Protein AF-A0A3M1V8V6-F1 (afdb_monomer_lite)

Sequence (295 aa):
MSNAFRRSIGPTRRVGPTLFRGRWVGSAVFALLSVLATAESGVGQVLIQRGGALQVMVPGGNMAQFAAPARFPVDRRMVRQFREAEKALKEASEIVRRGERFDRKEVARSLRLIRQLLERGEDSLFDPAADLPEGRPAAERPPIPGLAPAPAAPAEPLQDPAKLKSLRELAESLLLELPLELRNVYEEEFGPQAMRLLEEASARVRLDRLLAVARSYPGTTAGRRALFRAAVVAWDSGAFGTAARLLERLRRDPLASTEYRSLAEVWEVACLLASGDAAAAERVWGDAAIPPAKR

Secondary structure (DSSP, 8-state):
-----PPP-PPPPPPPPP-----------------SS-SSSS----EEEETTEEEEE-TTS-EEEESS-------HHHHHHHHHHHHHHHHHHHHHHTTPPP-HHHHHHHHHHHHHHHHH----B--TTTTS-----GGGSPP-TT-PPPP----PPPP-GGG--BHHHHHHHHHHHS-HHHHHHHHHHHHHHHHHHHHHHHTTT-HHHHHHHHHHSTTSHHHHHHHHHHHHHHHHTT-HHHHHHHHHHHHT-GGGGTTTHHHHHHHHHHHHHHHT-HHHHHHHHHHS--PPP--

Foldseek 3Di:
DDDDDDDDDDDDDDDDDDDDDDDDDDDDDPDDDPPPDDPPPPDDWDWDDDPQWTWTQDPPRDTDTDNHPPQDPDPVVLVVLLVVLLVQQVVVQVCVVVVHDDDLVSLLVSLVSLLVCLVVFDQNFDDPPVPPPPPPPPVPDDPPPPDDPDDPDPPDPDPDSVPGDGSLRVSLVSLLVGDPVSVVSLQVNCVVVLQVQLVVCVVVLDLVSLCSSLSSRPSHPSNLVSLQSSLVSCVVVLVLVSSLVSLVSSCSRPVSCPPCNVVSLVSNLVSCVSVVNNVVSVVSVVPPPDPPDDD

Structure (mmCIF, N/CA/C/O backbone):
data_AF-A0A3M1V8V6-F1
#
_entry.id   AF-A0A3M1V8V6-F1
#
loop_
_atom_site.group_PDB
_atom_site.id
_atom_site.type_symbol
_atom_site.label_atom_id
_atom_site.label_alt_id
_atom_site.label_comp_id
_atom_site.label_asym_id
_atom_site.label_entity_id
_atom_site.label_seq_id
_atom_site.pdbx_PDB_ins_code
_atom_site.Cartn_x
_atom_site.Cartn_y
_atom_site.Cartn_z
_atom_site.occupancy
_atom_site.B_iso_or_equiv
_atom_site.auth_seq_id
_atom_site.auth_comp_id
_atom_site.auth_asym_id
_atom_site.auth_atom_id
_atom_site.pdbx_PDB_model_num
ATOM 1 N N . MET A 1 1 ? 60.091 22.331 15.459 1.00 45.75 1 MET A N 1
ATOM 2 C CA . MET A 1 1 ? 60.200 21.407 14.309 1.00 45.75 1 MET A CA 1
ATOM 3 C C . MET A 1 1 ? 58.993 21.649 13.412 1.00 45.75 1 MET A C 1
ATOM 5 O O . MET A 1 1 ? 57.900 21.218 13.747 1.00 45.75 1 MET A O 1
ATOM 9 N N . SER A 1 2 ? 59.176 22.450 12.358 1.00 40.22 2 SER A N 1
ATOM 10 C CA . SER A 1 2 ? 58.136 22.815 11.384 1.00 40.22 2 SER A CA 1
ATOM 11 C C . SER A 1 2 ? 58.051 21.759 10.291 1.00 40.22 2 SER A C 1
ATOM 13 O O . SER A 1 2 ? 59.067 21.471 9.667 1.00 40.22 2 SER A O 1
ATOM 15 N N . ASN A 1 3 ? 56.853 21.241 10.017 1.00 48.69 3 ASN A N 1
ATOM 16 C CA . ASN A 1 3 ? 56.593 20.428 8.832 1.00 48.69 3 ASN A CA 1
ATOM 17 C C . ASN A 1 3 ? 55.698 21.204 7.865 1.00 48.69 3 ASN A C 1
ATOM 19 O O . ASN A 1 3 ? 54.511 21.414 8.103 1.00 48.69 3 ASN A O 1
ATOM 23 N N . ALA A 1 4 ? 56.321 21.647 6.776 1.00 54.03 4 ALA A N 1
ATOM 24 C CA . ALA A 1 4 ? 55.681 22.237 5.617 1.00 54.03 4 ALA A CA 1
ATOM 25 C C . ALA A 1 4 ? 55.155 21.120 4.709 1.00 54.03 4 ALA A C 1
ATOM 27 O O . ALA A 1 4 ? 55.921 20.272 4.257 1.00 54.03 4 ALA A O 1
ATOM 28 N N . PHE A 1 5 ? 53.860 21.141 4.397 1.00 57.44 5 PHE A N 1
ATOM 29 C CA . PHE A 1 5 ? 53.268 20.250 3.402 1.00 57.44 5 PHE A CA 1
ATOM 30 C C . PHE A 1 5 ? 52.514 21.086 2.362 1.00 57.44 5 PHE A C 1
ATOM 32 O O . PHE A 1 5 ? 51.322 21.354 2.480 1.00 57.44 5 PHE A O 1
ATOM 39 N N . ARG A 1 6 ? 53.247 21.550 1.341 1.00 51.28 6 ARG A N 1
ATOM 40 C CA . ARG A 1 6 ? 52.676 22.100 0.103 1.00 51.28 6 ARG A CA 1
ATOM 41 C C . ARG A 1 6 ? 52.321 20.931 -0.813 1.00 51.28 6 ARG A C 1
ATOM 43 O O . ARG A 1 6 ? 53.218 20.239 -1.284 1.00 51.28 6 ARG A O 1
ATOM 50 N N . ARG A 1 7 ? 51.035 20.743 -1.119 1.00 55.47 7 ARG A N 1
ATOM 51 C CA . ARG A 1 7 ? 50.604 19.954 -2.281 1.00 55.47 7 ARG A CA 1
ATOM 52 C C . ARG A 1 7 ? 50.195 20.890 -3.415 1.00 55.47 7 ARG A C 1
ATOM 54 O O . ARG A 1 7 ? 49.386 21.793 -3.239 1.00 55.47 7 ARG A O 1
ATOM 61 N N . SER A 1 8 ? 50.836 20.650 -4.552 1.00 49.38 8 SER A N 1
ATOM 62 C CA . SER A 1 8 ? 50.630 21.253 -5.866 1.00 49.38 8 SER A CA 1
ATOM 63 C C . SER A 1 8 ? 49.257 20.869 -6.434 1.00 49.38 8 SER A C 1
ATOM 65 O O . SER A 1 8 ? 48.886 19.696 -6.407 1.00 49.38 8 SER A O 1
ATOM 67 N N . ILE A 1 9 ? 48.516 21.856 -6.943 1.00 50.31 9 ILE A N 1
ATOM 68 C CA . ILE A 1 9 ? 47.288 21.671 -7.725 1.00 50.31 9 ILE A CA 1
ATOM 69 C C . ILE A 1 9 ? 47.681 21.817 -9.200 1.00 50.31 9 ILE A C 1
ATOM 71 O O . ILE A 1 9 ? 48.123 22.885 -9.622 1.00 50.31 9 ILE A O 1
ATOM 75 N N . GLY A 1 10 ? 47.555 20.733 -9.968 1.00 55.38 10 GLY A N 1
ATOM 76 C CA . GLY A 1 10 ? 47.742 20.727 -11.422 1.00 55.38 10 GLY A CA 1
ATOM 77 C C . GLY A 1 10 ? 46.493 21.209 -12.181 1.00 55.38 10 GLY A C 1
ATOM 78 O O . GLY A 1 10 ? 45.394 21.198 -11.623 1.00 55.38 10 GLY A O 1
ATOM 79 N N . PRO A 1 11 ? 46.637 21.635 -13.451 1.00 53.06 11 PRO A N 1
ATOM 80 C CA . PRO A 1 11 ? 45.579 22.314 -14.192 1.00 53.06 11 PRO A CA 1
ATOM 81 C C . PRO A 1 11 ? 44.515 21.348 -14.736 1.00 53.06 11 PRO A C 1
ATOM 83 O O . PRO A 1 11 ? 44.816 20.293 -15.296 1.00 53.06 11 PRO A O 1
ATOM 86 N N . THR A 1 12 ? 43.251 21.752 -14.620 1.00 48.31 12 THR A N 1
ATOM 87 C CA . THR A 1 12 ? 42.080 21.072 -15.178 1.00 48.31 12 THR A CA 1
ATOM 88 C C . THR A 1 12 ? 41.976 21.302 -16.691 1.00 48.31 12 THR A C 1
ATOM 90 O O . THR A 1 12 ? 41.890 22.433 -17.171 1.00 48.31 12 THR A O 1
ATOM 93 N N . ARG A 1 13 ? 41.965 20.212 -17.474 1.00 43.66 13 ARG A N 1
ATOM 94 C CA . ARG A 1 13 ? 41.639 20.235 -18.910 1.00 43.66 13 ARG A CA 1
ATOM 95 C C . ARG A 1 13 ? 40.142 20.510 -19.096 1.00 43.66 13 ARG A C 1
ATOM 97 O O . ARG A 1 13 ? 39.313 19.726 -18.646 1.00 43.66 13 ARG A O 1
ATOM 104 N N . ARG A 1 14 ? 39.806 21.596 -19.802 1.00 41.44 14 ARG A N 1
ATOM 105 C CA . ARG A 1 14 ? 38.460 21.851 -20.345 1.00 41.44 14 ARG A CA 1
ATOM 106 C C . ARG A 1 14 ? 38.180 20.883 -21.495 1.00 41.44 14 ARG A C 1
ATOM 108 O O . ARG A 1 14 ? 38.892 20.907 -22.495 1.00 41.44 14 ARG A O 1
ATOM 115 N N . VAL A 1 15 ? 37.123 20.089 -21.369 1.00 46.38 15 VAL A N 1
ATOM 116 C CA . VAL A 1 15 ? 36.504 19.354 -22.480 1.00 46.38 15 VAL A CA 1
ATOM 117 C C . VAL A 1 15 ? 35.285 20.166 -22.919 1.00 46.38 15 VAL A C 1
ATOM 119 O O . VAL A 1 15 ? 34.416 20.464 -22.103 1.00 46.38 15 VAL A O 1
ATOM 122 N N . GLY A 1 16 ? 35.279 20.612 -24.175 1.00 45.19 16 GLY A N 1
ATOM 123 C CA . GLY A 1 16 ? 34.176 21.374 -24.765 1.00 45.19 16 GLY A CA 1
ATOM 124 C C . GLY A 1 16 ? 32.982 20.481 -25.138 1.00 45.19 16 GLY A C 1
ATOM 125 O O . GLY A 1 16 ? 33.161 19.277 -25.323 1.00 45.19 16 GLY A O 1
ATOM 126 N N . PRO A 1 17 ? 31.769 21.048 -25.264 1.00 41.53 17 PRO A N 1
ATOM 127 C CA . PRO A 1 17 ? 30.569 20.286 -25.585 1.00 41.53 17 PRO A CA 1
ATOM 128 C C . PRO A 1 17 ? 30.502 19.953 -27.081 1.00 41.53 17 PRO A C 1
ATOM 130 O O . PRO A 1 17 ? 30.474 20.837 -27.939 1.00 41.53 17 PRO A O 1
ATOM 133 N N . THR A 1 18 ? 30.441 18.662 -27.399 1.00 41.94 18 THR A N 1
ATOM 134 C CA . THR A 1 18 ? 30.086 18.158 -28.727 1.00 41.94 18 THR A CA 1
ATOM 135 C C . THR A 1 18 ? 28.581 18.306 -28.955 1.00 41.94 18 THR A C 1
ATOM 137 O O . THR A 1 18 ? 27.752 17.724 -28.260 1.00 41.94 18 THR A O 1
ATOM 140 N N . LEU A 1 19 ? 28.238 19.113 -29.958 1.00 40.91 19 LEU A N 1
ATOM 141 C CA . LEU A 1 19 ? 26.892 19.331 -30.483 1.00 40.91 19 LEU A CA 1
ATOM 142 C C . LEU A 1 19 ? 26.326 18.037 -31.093 1.00 40.91 19 LEU A C 1
ATOM 144 O O . LEU A 1 19 ? 26.736 17.630 -32.179 1.00 40.91 19 LEU A O 1
ATOM 148 N N . PHE A 1 20 ? 25.338 17.425 -30.438 1.00 33.84 20 PHE A N 1
ATOM 149 C CA . PHE A 1 20 ? 24.499 16.383 -31.034 1.00 33.84 20 PHE A CA 1
ATOM 150 C C . PHE A 1 20 ? 23.329 17.050 -31.777 1.00 33.84 20 PHE A C 1
ATOM 152 O O . PHE A 1 20 ? 22.336 17.460 -31.180 1.00 33.84 20 PHE A O 1
ATOM 159 N N . ARG A 1 21 ? 23.455 17.203 -33.101 1.00 34.81 21 ARG A N 1
ATOM 160 C CA . ARG A 1 21 ? 22.343 17.590 -33.985 1.00 34.81 21 ARG A CA 1
ATOM 161 C C . ARG A 1 21 ? 21.537 16.340 -34.346 1.00 34.81 21 ARG A C 1
ATOM 163 O O . ARG A 1 21 ? 21.915 15.593 -35.242 1.00 34.81 21 ARG A O 1
ATOM 170 N N . GLY A 1 22 ? 20.424 16.132 -33.647 1.00 33.22 22 GLY A N 1
ATOM 171 C CA . GLY A 1 22 ? 19.395 15.162 -34.018 1.00 33.22 22 GLY A CA 1
ATOM 172 C C . GLY A 1 22 ? 18.555 15.676 -35.188 1.00 33.22 22 GLY A C 1
ATOM 173 O O . GLY A 1 22 ? 17.987 16.765 -35.130 1.00 33.22 22 GLY A O 1
ATOM 174 N N . ARG A 1 23 ? 18.489 14.883 -36.256 1.00 33.09 23 ARG A N 1
ATOM 175 C CA . ARG A 1 23 ? 17.636 15.100 -37.425 1.00 33.09 23 ARG A CA 1
ATOM 176 C C . ARG A 1 23 ? 16.309 14.383 -37.159 1.00 33.09 23 ARG A C 1
ATOM 178 O O . ARG A 1 23 ? 16.243 13.163 -37.248 1.00 33.09 23 ARG A O 1
ATOM 185 N N . TRP A 1 24 ? 15.281 15.139 -36.783 1.00 36.62 24 TRP A N 1
ATOM 186 C CA . TRP A 1 24 ? 13.902 14.657 -36.688 1.00 36.62 24 TRP A CA 1
ATOM 187 C C . TRP A 1 24 ? 13.333 14.505 -38.101 1.00 36.62 24 TRP A C 1
ATOM 189 O O . TRP A 1 24 ? 13.197 15.489 -38.825 1.00 36.62 24 TRP A O 1
ATOM 199 N N . VAL A 1 25 ? 13.012 13.275 -38.495 1.00 34.44 25 VAL A N 1
ATOM 200 C CA . VAL A 1 25 ? 12.127 12.993 -39.629 1.00 34.44 25 VAL A CA 1
ATOM 201 C C . VAL A 1 25 ? 10.914 12.292 -39.044 1.00 34.44 25 VAL A C 1
ATOM 203 O O . VAL A 1 25 ? 11.036 11.242 -38.420 1.00 34.44 25 VAL A O 1
ATOM 206 N N . GLY A 1 26 ? 9.766 12.947 -39.170 1.00 32.16 26 GLY A N 1
ATOM 207 C CA . GLY A 1 26 ? 8.496 12.449 -38.679 1.00 32.16 26 GLY A CA 1
ATOM 208 C C . GLY A 1 26 ? 7.826 11.447 -39.615 1.00 32.16 26 GLY A C 1
ATOM 209 O O . GLY A 1 26 ? 8.149 11.350 -40.799 1.00 32.16 26 GLY A O 1
ATOM 210 N N . SER A 1 27 ? 6.802 10.832 -39.023 1.00 31.45 27 SER A N 1
ATOM 211 C CA . SER A 1 27 ? 5.590 10.263 -39.620 1.00 31.45 27 SER A CA 1
ATOM 212 C C . SER A 1 27 ? 5.505 8.742 -39.784 1.00 31.45 27 SER A C 1
ATOM 214 O O . SER A 1 27 ? 6.142 8.133 -40.632 1.00 31.45 27 SER A O 1
ATOM 216 N N . ALA A 1 28 ? 4.532 8.222 -39.024 1.00 29.66 28 ALA A N 1
ATOM 217 C CA . ALA A 1 28 ? 3.498 7.278 -39.442 1.00 29.66 28 ALA A CA 1
ATOM 218 C C . ALA A 1 28 ? 3.873 5.798 -39.618 1.00 29.66 28 ALA A C 1
ATOM 220 O O . ALA A 1 28 ? 4.120 5.358 -40.731 1.00 29.66 28 ALA A O 1
ATOM 221 N N . VAL A 1 29 ? 3.695 5.015 -38.544 1.00 27.53 29 VAL A N 1
ATOM 222 C CA . VAL A 1 29 ? 2.912 3.762 -38.576 1.00 27.53 29 VAL A CA 1
ATOM 223 C C . VAL A 1 29 ? 2.182 3.626 -37.234 1.00 27.53 29 VAL A C 1
ATOM 225 O O . VAL A 1 29 ? 2.766 3.270 -36.215 1.00 27.53 29 VAL A O 1
ATOM 228 N N . PHE A 1 30 ? 0.894 3.969 -37.234 1.00 37.00 30 PHE A N 1
ATOM 229 C CA . PHE A 1 30 ? -0.058 3.594 -36.191 1.00 37.00 30 PHE A CA 1
ATOM 230 C C . PHE A 1 30 ? -0.527 2.156 -36.468 1.00 37.00 30 PHE A C 1
ATOM 232 O O . PHE A 1 30 ? -0.726 1.799 -37.627 1.00 37.00 30 PHE A O 1
ATOM 239 N N . ALA A 1 31 ? -0.768 1.399 -35.395 1.00 31.77 31 ALA A N 1
ATOM 240 C CA . ALA A 1 31 ? -1.344 0.049 -35.346 1.00 31.77 31 ALA A CA 1
ATOM 241 C C . ALA A 1 31 ? -0.414 -1.126 -35.709 1.00 31.77 31 ALA A C 1
ATOM 243 O O . ALA A 1 31 ? -0.406 -1.587 -36.842 1.00 31.77 31 ALA A O 1
ATOM 244 N N . LEU A 1 32 ? 0.273 -1.689 -34.705 1.00 25.89 32 LEU A N 1
ATOM 245 C CA . LEU A 1 32 ? 0.228 -3.126 -34.375 1.00 25.89 32 LEU A CA 1
ATOM 246 C C . LEU A 1 32 ? 1.096 -3.427 -33.136 1.00 25.89 32 LEU A C 1
ATOM 248 O O . LEU A 1 32 ? 2.201 -2.915 -33.017 1.00 25.89 32 LEU A O 1
ATOM 252 N N . LEU A 1 33 ? 0.614 -4.349 -32.292 1.00 28.80 33 LEU A N 1
ATOM 253 C CA . LEU A 1 33 ? 1.374 -5.153 -31.317 1.00 28.80 33 LEU A CA 1
ATOM 254 C C . LEU A 1 33 ? 1.815 -4.495 -29.993 1.00 28.80 33 LEU A C 1
ATOM 256 O O . LEU A 1 33 ? 2.997 -4.381 -29.685 1.00 28.80 33 LEU A O 1
ATOM 260 N N . SER A 1 34 ? 0.849 -4.265 -29.100 1.00 27.95 34 SER A N 1
ATOM 261 C CA . SER A 1 34 ? 1.074 -4.412 -27.653 1.00 27.95 34 SER A CA 1
ATOM 262 C C . SER A 1 34 ? 0.753 -5.856 -27.239 1.00 27.95 34 SER A C 1
ATOM 264 O O . SER A 1 34 ? -0.350 -6.134 -26.784 1.00 27.95 34 SER A O 1
ATOM 266 N N . VAL A 1 35 ? 1.681 -6.796 -27.465 1.00 35.84 35 VAL A N 1
ATOM 267 C CA . VAL A 1 35 ? 1.546 -8.213 -27.029 1.00 35.84 35 VAL A CA 1
ATOM 268 C C . VAL A 1 35 ? 2.775 -8.730 -26.258 1.00 35.84 35 VAL A C 1
ATOM 270 O O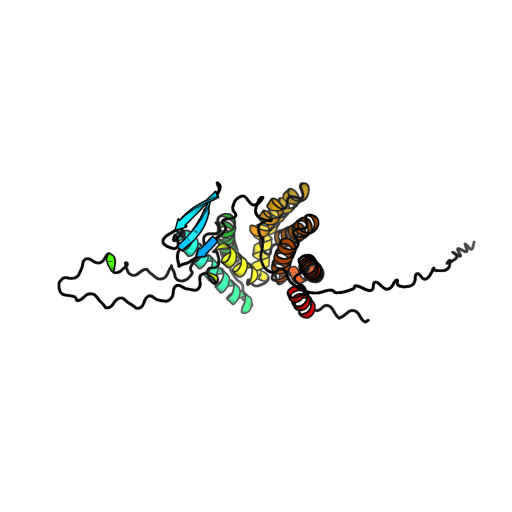 . VAL A 1 35 ? 2.783 -9.856 -25.780 1.00 35.84 35 VAL A O 1
ATOM 273 N N . LEU A 1 36 ? 3.805 -7.923 -26.006 1.00 30.42 36 LEU A N 1
ATOM 274 C CA . LEU A 1 36 ? 4.997 -8.391 -25.284 1.00 30.42 36 LEU A CA 1
ATOM 275 C C . LEU A 1 36 ? 5.160 -7.707 -23.925 1.00 30.42 36 LEU A C 1
ATOM 277 O O . LEU A 1 36 ? 5.982 -6.813 -23.785 1.00 30.42 36 LEU A O 1
ATOM 281 N N . ALA A 1 37 ? 4.357 -8.137 -22.941 1.00 29.36 37 ALA A N 1
ATOM 282 C CA . ALA A 1 37 ? 4.702 -8.143 -21.507 1.00 29.36 37 ALA A CA 1
ATOM 283 C C . ALA A 1 37 ? 3.546 -8.717 -20.657 1.00 29.36 37 ALA A C 1
ATOM 285 O O . ALA A 1 37 ? 2.851 -7.983 -19.958 1.00 29.36 37 ALA A O 1
ATOM 286 N N . THR A 1 38 ? 3.283 -10.025 -20.721 1.00 39.53 38 THR A N 1
ATOM 287 C CA . THR A 1 38 ? 2.378 -10.696 -19.750 1.00 39.53 38 THR A CA 1
ATOM 288 C C . THR A 1 38 ? 2.685 -12.184 -19.559 1.00 39.53 38 THR A C 1
ATOM 290 O O . THR A 1 38 ? 1.843 -12.940 -19.087 1.00 39.53 38 THR A O 1
ATOM 293 N N . ALA A 1 39 ? 3.897 -12.626 -19.905 1.00 32.22 39 ALA A N 1
ATOM 294 C CA . ALA A 1 39 ? 4.244 -14.047 -19.877 1.00 32.22 39 ALA A CA 1
ATOM 295 C C . ALA A 1 39 ? 4.743 -14.565 -18.512 1.00 32.22 39 ALA A C 1
ATOM 297 O O . ALA A 1 39 ? 4.778 -15.775 -18.325 1.00 32.22 39 ALA A O 1
ATOM 298 N N . GLU A 1 40 ? 5.090 -13.706 -17.543 1.00 32.97 40 GLU A N 1
ATOM 299 C CA . GLU A 1 40 ? 5.670 -14.180 -16.267 1.00 32.97 40 GLU A CA 1
ATOM 300 C C . GLU A 1 40 ? 4.798 -13.973 -15.018 1.00 32.97 40 GLU A C 1
ATOM 302 O O . GLU A 1 40 ? 5.083 -14.548 -13.968 1.00 32.97 40 GLU A O 1
ATOM 307 N N . SER A 1 41 ? 3.685 -13.239 -15.101 1.00 35.75 41 SER A N 1
ATOM 308 C CA . SER A 1 41 ? 2.689 -13.231 -14.024 1.00 35.75 41 SER A CA 1
ATOM 309 C C . SER A 1 41 ? 1.626 -14.276 -14.341 1.00 35.75 41 SER A C 1
ATOM 311 O O . SER A 1 41 ? 0.739 -14.023 -15.151 1.00 35.75 41 SER A O 1
ATOM 313 N N . GLY A 1 42 ? 1.708 -15.445 -13.704 1.00 34.00 42 GLY A N 1
ATOM 314 C CA . GLY A 1 42 ? 0.820 -16.603 -13.890 1.00 34.00 42 GLY A CA 1
ATOM 315 C C . GLY A 1 42 ? -0.687 -16.396 -13.666 1.00 34.00 42 GLY A C 1
ATOM 316 O O . GLY A 1 42 ? -1.404 -17.381 -13.564 1.00 34.00 42 GLY A O 1
ATOM 317 N N . VAL A 1 43 ? -1.190 -15.162 -13.607 1.00 42.84 43 VAL A N 1
ATOM 318 C CA . VAL A 1 43 ? -2.609 -14.814 -13.728 1.00 42.84 43 VAL A CA 1
ATOM 319 C C . VAL A 1 43 ? -2.682 -13.435 -14.394 1.00 42.84 43 VAL A C 1
ATOM 321 O O . VAL A 1 43 ? -2.640 -12.405 -13.731 1.00 42.84 43 VAL A O 1
ATOM 324 N N . GLY A 1 44 ? -2.727 -13.404 -15.723 1.00 33.81 44 GLY A N 1
ATOM 325 C CA . GLY A 1 44 ? -2.997 -12.195 -16.499 1.00 33.81 44 GLY A CA 1
ATOM 326 C C . GLY A 1 44 ? -4.142 -12.476 -17.456 1.00 33.81 44 GLY A C 1
ATOM 327 O O . GLY A 1 44 ? -3.912 -12.875 -18.592 1.00 33.81 44 GLY A O 1
ATOM 328 N N . GLN A 1 45 ? -5.382 -12.342 -16.987 1.00 45.19 45 GLN A N 1
ATOM 329 C CA . GLN A 1 45 ? -6.549 -12.431 -17.860 1.00 45.19 45 GLN A CA 1
ATOM 330 C C . GLN A 1 45 ? -6.673 -11.122 -18.644 1.00 45.19 45 GLN A C 1
ATOM 332 O O . GLN A 1 45 ? -6.889 -10.061 -18.063 1.00 45.19 45 GLN A O 1
ATOM 337 N N . VAL A 1 46 ? -6.525 -11.191 -19.968 1.00 43.66 46 VAL A N 1
ATOM 338 C CA . VAL A 1 46 ? -6.847 -10.062 -20.846 1.00 43.66 46 VAL A CA 1
ATOM 339 C C . VAL A 1 46 ? -8.362 -10.030 -21.012 1.00 43.66 46 VAL A C 1
ATOM 341 O O . VAL A 1 46 ? -8.952 -10.954 -21.574 1.00 43.66 46 VAL A O 1
ATOM 344 N N . LEU A 1 47 ? -8.978 -8.974 -20.486 1.00 44.22 47 LEU A N 1
ATOM 345 C CA . LEU A 1 47 ? -10.409 -8.712 -20.571 1.00 44.22 47 LEU A CA 1
ATOM 346 C C . LEU A 1 47 ? -10.666 -7.819 -21.785 1.00 44.22 47 LEU A C 1
ATOM 348 O O . LEU A 1 47 ? -10.275 -6.654 -21.795 1.00 44.22 47 LEU A O 1
ATOM 352 N N . ILE A 1 48 ? -11.315 -8.362 -22.814 1.00 51.78 48 ILE A N 1
ATOM 353 C CA . ILE A 1 48 ? -11.749 -7.584 -23.981 1.00 51.78 48 ILE A CA 1
ATOM 354 C C . ILE A 1 48 ? -13.272 -7.537 -23.967 1.00 51.78 48 ILE A C 1
ATOM 356 O O . ILE A 1 48 ? -13.935 -8.569 -24.070 1.00 51.78 48 ILE A O 1
ATOM 360 N N . GLN A 1 49 ? -13.838 -6.337 -23.849 1.00 44.81 49 GLN A N 1
ATOM 361 C CA . GLN A 1 49 ? -15.279 -6.137 -23.956 1.00 44.81 49 GLN A CA 1
ATOM 362 C C . GLN A 1 49 ? -15.624 -5.762 -25.401 1.00 44.81 49 GLN A C 1
ATOM 364 O O . GLN A 1 49 ? -15.223 -4.709 -25.896 1.00 44.81 49 GLN A O 1
ATOM 369 N N . ARG A 1 50 ? -16.363 -6.630 -26.103 1.00 49.50 50 ARG A N 1
ATOM 370 C CA . ARG A 1 50 ? -16.822 -6.373 -27.477 1.00 49.50 50 ARG A CA 1
ATOM 371 C C . ARG A 1 50 ? -18.287 -6.784 -27.595 1.00 49.50 50 ARG A C 1
ATOM 373 O O . ARG A 1 50 ? -18.611 -7.958 -27.468 1.00 49.50 50 ARG A O 1
ATOM 380 N N . GLY A 1 51 ? -19.176 -5.810 -27.804 1.00 54.75 51 GLY A N 1
ATOM 381 C CA . GLY A 1 51 ? -20.613 -6.067 -27.979 1.00 54.75 51 GLY A CA 1
ATOM 382 C C . GLY A 1 51 ? -21.350 -6.536 -26.716 1.00 54.75 51 GLY A C 1
ATOM 383 O O . GLY A 1 51 ? -22.265 -7.341 -26.821 1.00 54.75 51 GLY A O 1
ATOM 384 N N . GLY A 1 52 ? -20.948 -6.076 -25.525 1.00 55.94 52 GLY A N 1
ATOM 385 C CA . GLY A 1 52 ? -21.621 -6.409 -24.257 1.00 55.94 52 GLY A CA 1
ATOM 386 C C . GLY A 1 52 ? -21.211 -7.744 -23.624 1.00 55.94 52 GLY A C 1
ATOM 387 O O . GLY A 1 52 ? -21.511 -7.967 -22.456 1.00 55.94 52 GLY A O 1
ATOM 388 N N . ALA A 1 53 ? -20.464 -8.589 -24.338 1.00 54.81 53 ALA A N 1
ATOM 389 C CA . ALA A 1 53 ? -19.871 -9.806 -23.791 1.00 54.81 53 ALA A CA 1
ATOM 390 C C . ALA A 1 53 ? -18.435 -9.550 -23.310 1.00 54.81 53 ALA A C 1
ATOM 392 O O . ALA A 1 53 ? -17.639 -8.893 -23.992 1.00 54.81 53 ALA A O 1
ATOM 393 N N . LEU A 1 54 ? -18.107 -10.092 -22.137 1.00 58.47 54 LEU A N 1
ATOM 394 C CA . LEU A 1 54 ? -16.748 -10.124 -21.608 1.00 58.47 54 LEU A CA 1
ATOM 395 C C . LEU A 1 54 ? -16.037 -11.336 -22.220 1.00 58.47 54 LEU A C 1
ATOM 397 O O . LEU A 1 54 ? -16.470 -12.474 -22.020 1.00 58.47 54 LEU A O 1
ATOM 401 N N . GLN A 1 55 ? -14.976 -11.104 -22.991 1.00 66.88 55 GLN A N 1
ATOM 402 C CA . GLN A 1 55 ? -14.120 -12.173 -23.499 1.00 66.88 55 GLN A CA 1
ATOM 403 C C . GLN A 1 55 ? -12.880 -12.276 -22.621 1.00 66.88 55 GLN A C 1
ATOM 405 O O . GLN A 1 55 ? -12.147 -11.299 -22.464 1.00 66.88 55 GLN A O 1
ATOM 410 N N . VAL A 1 56 ? -12.666 -13.462 -22.054 1.00 63.44 56 VAL A N 1
ATOM 411 C CA . VAL A 1 56 ? -11.465 -13.793 -21.285 1.00 63.44 56 VAL A CA 1
ATOM 412 C C . VAL A 1 56 ? -10.670 -14.816 -22.079 1.00 63.44 56 VAL A C 1
ATOM 414 O O . VAL A 1 56 ? -11.190 -15.873 -22.446 1.00 63.44 56 VAL A O 1
ATOM 417 N N . MET A 1 57 ? -9.402 -14.509 -22.338 1.00 58.91 57 MET A N 1
ATOM 418 C CA . MET A 1 57 ? -8.472 -15.481 -22.899 1.00 58.91 57 MET A CA 1
ATOM 419 C C . MET A 1 57 ? -7.998 -16.415 -21.781 1.00 58.91 57 MET A C 1
ATOM 421 O O . MET A 1 57 ? -7.356 -15.983 -20.823 1.00 58.91 57 MET A O 1
ATOM 425 N N . VAL A 1 58 ? -8.357 -17.693 -21.886 1.00 62.09 58 VAL A N 1
ATOM 426 C CA . VAL A 1 58 ? -7.983 -18.733 -20.918 1.00 62.09 58 VAL A CA 1
ATOM 427 C C . VAL A 1 58 ? -6.609 -19.304 -21.311 1.00 62.09 58 VAL A C 1
ATOM 429 O O . VAL A 1 58 ? -6.305 -19.370 -22.510 1.00 62.09 58 VAL A O 1
ATOM 432 N N . PRO A 1 59 ? -5.760 -19.735 -20.354 1.00 41.34 59 PRO A N 1
ATOM 433 C CA . PRO A 1 59 ? -4.515 -20.435 -20.670 1.00 41.34 59 PRO A CA 1
ATOM 434 C C . PRO A 1 59 ? -4.774 -21.607 -21.631 1.00 41.34 59 PRO A C 1
ATOM 436 O O . PRO A 1 59 ? -5.566 -22.495 -21.326 1.00 41.34 59 PRO A O 1
ATOM 439 N N . GLY A 1 60 ? -4.147 -21.575 -22.812 1.00 75.06 60 GLY A N 1
ATOM 440 C CA . GLY A 1 60 ? -4.414 -22.508 -23.919 1.00 75.06 60 GLY A CA 1
ATOM 441 C C . GLY A 1 60 ? -4.981 -21.864 -25.193 1.00 75.06 60 GLY A C 1
ATOM 442 O O . GLY A 1 60 ? -5.195 -22.568 -26.173 1.00 75.06 60 GLY A O 1
ATOM 443 N N . GLY A 1 61 ? -5.209 -20.545 -25.209 1.00 74.38 61 GLY A N 1
ATOM 444 C CA . GLY A 1 61 ? -5.586 -19.793 -26.418 1.00 74.38 61 GLY A CA 1
ATOM 445 C C . GLY A 1 61 ? -7.080 -19.822 -26.758 1.00 74.38 61 GLY A C 1
ATOM 446 O O . GLY A 1 61 ? -7.501 -19.187 -27.724 1.00 74.38 61 GLY A O 1
ATOM 447 N N . ASN A 1 62 ? -7.897 -20.503 -25.951 1.00 70.31 62 ASN A N 1
ATOM 448 C CA . ASN A 1 62 ? -9.345 -20.509 -26.118 1.00 70.31 62 ASN A CA 1
ATOM 449 C C . ASN A 1 62 ? -9.963 -19.232 -25.535 1.00 70.31 62 ASN A C 1
ATOM 451 O O . ASN A 1 62 ? -9.686 -18.834 -24.400 1.00 70.31 62 ASN A O 1
ATOM 455 N N . MET A 1 63 ? -10.831 -18.605 -26.325 1.00 66.25 63 MET A N 1
ATOM 456 C CA . MET A 1 63 ? -11.617 -17.441 -25.926 1.00 66.25 63 MET A CA 1
ATOM 457 C C . MET A 1 63 ? -12.906 -17.921 -25.259 1.00 66.25 63 MET A C 1
ATOM 459 O O . MET A 1 63 ? -13.765 -18.500 -25.922 1.00 66.25 63 MET A O 1
ATOM 463 N N . ALA A 1 64 ? -13.058 -17.676 -23.958 1.00 65.69 64 ALA A N 1
ATOM 464 C CA . ALA A 1 64 ? -14.323 -17.895 -23.269 1.00 65.69 64 ALA A CA 1
ATOM 465 C C . ALA A 1 64 ? -15.173 -16.619 -23.368 1.00 65.69 64 ALA A C 1
ATOM 467 O O . ALA A 1 64 ? -14.744 -15.543 -22.945 1.00 65.69 64 ALA A O 1
ATOM 468 N N . GLN A 1 65 ? -16.369 -16.734 -23.951 1.00 62.94 65 GLN A N 1
ATOM 469 C CA . GLN A 1 65 ? -17.377 -15.672 -23.951 1.00 62.94 65 GLN A CA 1
ATOM 470 C C . GLN A 1 65 ? -18.281 -15.838 -22.732 1.00 62.94 65 GLN A C 1
ATOM 472 O O . GLN A 1 65 ? -18.971 -16.847 -22.603 1.00 62.94 65 GLN A O 1
ATOM 477 N N . PHE A 1 66 ? -18.307 -14.835 -21.858 1.00 58.19 66 PHE A N 1
ATOM 478 C CA . PHE A 1 66 ? -19.252 -14.780 -20.748 1.00 58.19 66 PHE A CA 1
ATOM 479 C C . PHE A 1 66 ? -20.440 -13.900 -21.153 1.00 58.19 66 PHE A C 1
ATOM 481 O O . PHE A 1 66 ? -20.280 -12.711 -21.433 1.00 58.19 66 PHE A O 1
ATOM 488 N N . ALA A 1 67 ? -21.633 -14.504 -21.213 1.00 51.78 67 ALA A N 1
ATOM 489 C CA . ALA A 1 67 ? -22.880 -13.857 -21.647 1.00 51.78 67 ALA A CA 1
ATOM 490 C C . ALA A 1 67 ? -23.461 -12.854 -20.624 1.00 51.78 67 ALA A C 1
ATOM 492 O O . ALA A 1 67 ? -24.420 -12.149 -20.914 1.00 51.78 67 ALA A O 1
ATOM 493 N N . ALA A 1 68 ? -22.871 -12.769 -19.436 1.00 56.12 68 ALA A N 1
ATOM 494 C CA . ALA A 1 68 ? -23.159 -11.775 -18.413 1.00 56.12 68 ALA A CA 1
ATOM 495 C C . ALA A 1 68 ? -21.856 -11.514 -17.645 1.00 56.12 68 ALA A C 1
ATOM 497 O O . ALA A 1 68 ? -21.013 -12.420 -17.599 1.00 56.12 68 ALA A O 1
ATOM 498 N N . PRO A 1 69 ? -21.654 -10.331 -17.034 1.00 52.78 69 PRO A N 1
ATOM 499 C CA . PRO A 1 69 ? -20.559 -10.164 -16.090 1.00 52.78 69 PRO A CA 1
ATOM 500 C C . PRO A 1 69 ? -20.741 -11.237 -15.020 1.00 52.78 69 PRO A C 1
ATOM 502 O O . PRO A 1 69 ? -21.734 -11.228 -14.290 1.00 52.78 69 PRO A O 1
ATOM 505 N N . ALA A 1 70 ? -19.834 -12.214 -14.990 1.00 49.56 70 ALA A N 1
ATOM 506 C CA . ALA A 1 70 ? -19.820 -13.213 -13.944 1.00 49.56 70 ALA A CA 1
ATOM 507 C C . ALA A 1 70 ? -19.706 -12.438 -12.630 1.00 49.56 70 ALA A C 1
ATOM 509 O O . ALA A 1 70 ? -18.669 -11.841 -12.343 1.00 49.56 70 ALA A O 1
ATOM 510 N N . ARG A 1 71 ? -20.808 -12.359 -11.874 1.00 53.34 71 ARG A N 1
ATOM 511 C CA . ARG A 1 71 ? -20.782 -11.829 -10.516 1.00 53.34 71 ARG A CA 1
ATOM 512 C C . ARG A 1 71 ? -19.938 -12.818 -9.732 1.00 53.34 71 ARG A C 1
ATOM 514 O O . ARG A 1 71 ? -20.422 -13.887 -9.367 1.00 53.34 71 ARG A O 1
ATOM 521 N N . PHE A 1 72 ? -18.658 -12.504 -9.559 1.00 54.69 72 PHE A N 1
ATOM 522 C CA . PHE A 1 72 ? -17.808 -13.273 -8.667 1.00 54.69 72 PHE A CA 1
ATOM 523 C C . PHE A 1 72 ? -18.492 -13.282 -7.299 1.00 54.69 72 PHE A C 1
ATOM 525 O O . PHE A 1 72 ? -19.001 -12.236 -6.882 1.00 54.69 72 PHE A O 1
ATOM 532 N N . PRO A 1 73 ? -18.596 -14.442 -6.632 1.00 60.78 73 PRO A N 1
ATOM 533 C CA . PRO A 1 73 ? -19.226 -14.517 -5.328 1.00 60.78 73 PRO A CA 1
ATOM 534 C C . PRO A 1 73 ? -18.407 -13.668 -4.357 1.00 60.78 73 PRO A C 1
ATOM 536 O O . PRO A 1 73 ? -17.386 -14.098 -3.831 1.00 60.78 73 PRO A O 1
ATOM 539 N N . VAL A 1 74 ? -18.844 -12.427 -4.148 1.00 65.69 74 VAL A N 1
ATOM 540 C CA . VAL A 1 74 ? -18.276 -11.561 -3.127 1.00 65.69 74 VAL A CA 1
ATOM 541 C C . VAL A 1 74 ? -18.626 -12.203 -1.793 1.00 65.69 74 VAL A C 1
ATOM 543 O O . VAL A 1 74 ? -19.805 -12.377 -1.470 1.00 65.69 74 VAL A O 1
ATOM 546 N N . ASP A 1 75 ? -17.613 -12.577 -1.014 1.00 81.12 75 ASP A N 1
ATOM 547 C CA . ASP A 1 75 ? -17.841 -13.074 0.336 1.00 81.12 75 ASP A CA 1
ATOM 548 C C . ASP A 1 75 ? -18.448 -11.943 1.181 1.00 81.12 75 ASP A C 1
ATOM 550 O O . ASP A 1 75 ? -17.754 -11.050 1.679 1.00 81.12 75 ASP A O 1
ATOM 554 N N . ARG A 1 76 ? -19.775 -11.986 1.350 1.00 82.81 76 ARG A N 1
ATOM 555 C CA . ARG A 1 76 ? -20.551 -11.018 2.142 1.00 82.81 76 ARG A CA 1
ATOM 556 C C . ARG A 1 76 ? -20.006 -10.881 3.564 1.00 82.81 76 ARG A C 1
ATOM 558 O O . ARG A 1 76 ? -20.114 -9.815 4.171 1.00 82.81 76 ARG A O 1
ATOM 565 N N . ARG A 1 77 ? -19.383 -11.934 4.108 1.00 86.50 77 ARG A N 1
ATOM 566 C CA . ARG A 1 77 ? -18.741 -11.880 5.422 1.00 86.50 77 ARG A CA 1
ATOM 567 C C . ARG A 1 77 ? -17.513 -10.975 5.402 1.00 86.50 77 ARG A C 1
ATOM 569 O O . ARG A 1 77 ? -17.361 -10.182 6.328 1.00 86.50 77 ARG A O 1
ATOM 576 N N . MET A 1 78 ? -16.671 -11.063 4.371 1.00 84.69 78 MET A N 1
ATOM 577 C CA . MET A 1 78 ? -15.499 -10.191 4.223 1.00 84.69 78 MET A CA 1
ATOM 578 C C . MET A 1 78 ? -15.908 -8.730 4.042 1.00 84.69 78 MET A C 1
ATOM 580 O O . MET A 1 78 ? -15.328 -7.860 4.685 1.00 84.69 78 MET A O 1
ATOM 584 N N . VAL A 1 79 ? -16.953 -8.461 3.254 1.00 86.00 79 VAL A N 1
ATOM 585 C CA . VAL A 1 79 ? -17.489 -7.098 3.080 1.00 86.00 79 VAL A CA 1
ATOM 586 C C . VAL A 1 79 ? -17.980 -6.525 4.404 1.00 86.00 79 VAL A C 1
ATOM 588 O O . VAL A 1 79 ? -17.639 -5.398 4.763 1.00 86.00 79 VAL A O 1
ATOM 591 N N . ARG A 1 80 ? -18.734 -7.312 5.177 1.00 88.88 80 ARG A N 1
ATOM 592 C CA . ARG A 1 80 ? -19.201 -6.890 6.497 1.00 88.88 80 ARG A CA 1
ATOM 593 C C . ARG A 1 80 ? -18.038 -6.613 7.451 1.00 88.88 80 ARG A C 1
ATOM 595 O O . ARG A 1 80 ? -18.034 -5.577 8.107 1.00 88.88 80 ARG A O 1
ATOM 602 N N . GLN A 1 81 ? -17.039 -7.497 7.493 1.00 89.44 81 GLN A N 1
ATOM 603 C CA . GLN A 1 81 ? -15.838 -7.307 8.315 1.00 89.44 81 GLN A CA 1
ATOM 604 C C . GLN A 1 81 ? -15.048 -6.060 7.906 1.00 89.44 81 GLN A C 1
ATOM 606 O O . GLN A 1 81 ? -14.574 -5.331 8.776 1.00 89.44 81 GLN A O 1
ATOM 611 N N . PHE A 1 82 ? -14.934 -5.795 6.602 1.00 91.06 82 PHE A N 1
ATOM 612 C CA . PHE A 1 82 ? -14.306 -4.586 6.080 1.00 91.06 82 PHE A CA 1
ATOM 613 C C . PHE A 1 82 ? -15.045 -3.333 6.552 1.00 91.06 82 PHE A C 1
ATOM 615 O O . PHE A 1 82 ? -14.417 -2.446 7.115 1.00 91.06 82 PHE A O 1
ATOM 622 N N . ARG A 1 83 ? -16.374 -3.283 6.398 1.00 91.12 83 ARG A N 1
ATOM 623 C CA . ARG A 1 83 ? -17.199 -2.136 6.812 1.00 91.12 83 ARG A CA 1
ATOM 624 C C . ARG A 1 83 ? -17.151 -1.887 8.318 1.00 91.12 83 ARG A C 1
ATOM 626 O O . ARG A 1 83 ? -17.096 -0.740 8.749 1.00 91.12 83 ARG A O 1
ATOM 633 N N . GLU A 1 84 ? -17.161 -2.951 9.120 1.00 91.88 84 GLU A N 1
ATOM 634 C CA . GLU A 1 84 ? -17.011 -2.855 10.576 1.00 91.88 84 GLU A CA 1
ATOM 635 C C . GLU A 1 84 ? -15.641 -2.260 10.948 1.00 91.88 84 GLU A C 1
ATOM 637 O O . GLU A 1 84 ? -15.576 -1.327 11.749 1.00 91.88 84 GLU A O 1
ATOM 642 N N . ALA A 1 85 ? -14.558 -2.731 10.318 1.00 92.56 85 ALA A N 1
ATOM 643 C CA . ALA A 1 85 ? -13.215 -2.193 10.533 1.00 92.56 85 ALA A CA 1
ATOM 644 C C . ALA A 1 85 ? -13.066 -0.748 10.021 1.00 92.56 85 ALA A C 1
ATOM 646 O O . ALA A 1 85 ? -12.463 0.085 10.694 1.00 92.56 85 ALA A O 1
ATOM 647 N N . GLU A 1 86 ? -13.637 -0.432 8.857 1.00 95.38 86 GLU A N 1
ATOM 648 C CA . GLU A 1 86 ? -13.654 0.909 8.270 1.00 95.38 86 GLU A CA 1
ATOM 649 C C . GLU A 1 86 ? -14.362 1.902 9.191 1.00 95.38 86 GLU A C 1
ATOM 651 O O . GLU A 1 86 ? -13.825 2.974 9.471 1.00 95.38 86 GLU A O 1
ATOM 656 N N . LYS A 1 87 ? -15.543 1.536 9.701 1.00 95.31 87 LYS A N 1
ATOM 657 C CA . LYS A 1 87 ? -16.299 2.362 10.642 1.00 95.31 87 LYS A CA 1
ATOM 658 C C . LYS A 1 87 ? -15.478 2.658 11.899 1.00 95.31 87 LYS A C 1
ATOM 660 O O . LYS A 1 87 ? -15.320 3.827 12.242 1.00 95.31 87 LYS A O 1
ATOM 665 N N . ALA A 1 88 ? -14.908 1.631 12.530 1.00 94.25 88 ALA A N 1
ATOM 666 C CA . ALA A 1 88 ? -14.101 1.795 13.740 1.00 94.25 88 ALA A CA 1
ATOM 667 C C . ALA A 1 88 ? -12.864 2.683 13.503 1.00 94.25 88 ALA A C 1
ATOM 669 O O . ALA A 1 88 ? -12.538 3.543 14.319 1.00 94.25 88 ALA A O 1
ATOM 670 N N . LEU A 1 89 ? -12.186 2.526 12.361 1.00 94.81 89 LEU A N 1
ATOM 671 C CA . LEU A 1 89 ? -11.023 3.346 12.009 1.00 94.81 89 LEU A CA 1
ATOM 672 C C . LEU A 1 89 ? -11.391 4.803 11.696 1.00 94.81 89 LEU A C 1
ATOM 674 O O . LEU A 1 89 ? -10.638 5.710 12.057 1.00 94.81 89 LEU A O 1
ATOM 678 N N . LYS A 1 90 ? -12.547 5.051 11.070 1.00 96.44 90 LYS A N 1
ATOM 679 C CA . LYS A 1 90 ? -13.065 6.411 10.854 1.00 96.44 90 LYS A CA 1
ATOM 680 C C . LYS A 1 90 ? -13.436 7.083 12.174 1.00 96.44 90 LYS A C 1
ATOM 682 O O . LYS A 1 90 ? -13.041 8.223 12.392 1.00 96.44 90 LYS A O 1
ATOM 687 N N . GLU A 1 91 ? -14.114 6.373 13.073 1.00 96.12 91 GLU A N 1
ATOM 688 C CA . GLU A 1 91 ? -14.430 6.872 14.419 1.00 96.12 91 GLU A CA 1
ATOM 689 C C . GLU A 1 91 ? -13.153 7.209 15.202 1.00 96.12 91 GLU A C 1
ATOM 691 O O . GLU A 1 91 ? -13.026 8.317 15.722 1.00 96.12 91 GLU A O 1
ATOM 696 N N . ALA A 1 92 ? -12.157 6.318 15.195 1.00 94.38 92 ALA A N 1
ATOM 697 C CA . ALA A 1 92 ? -10.855 6.584 15.806 1.00 94.38 92 ALA A CA 1
ATOM 698 C C . ALA A 1 92 ? -10.144 7.792 15.169 1.00 94.38 92 ALA A C 1
ATOM 700 O O . ALA A 1 92 ? -9.520 8.584 15.873 1.00 94.38 92 ALA A O 1
ATOM 701 N N . SER A 1 93 ? -10.262 7.968 13.850 1.00 96.00 93 SER A N 1
ATOM 702 C CA . SER A 1 93 ? -9.674 9.114 13.147 1.00 96.00 93 SER A CA 1
ATOM 703 C C . SER A 1 93 ? -10.314 10.437 13.573 1.00 96.00 93 SER A C 1
ATOM 705 O O . SER A 1 93 ? -9.609 11.428 13.751 1.00 96.00 93 SER A O 1
ATOM 707 N N . GLU A 1 94 ? -11.630 10.456 13.790 1.00 97.38 94 GLU A N 1
ATOM 708 C CA . GLU A 1 94 ? -12.345 11.625 14.314 1.00 97.38 94 GLU A CA 1
ATOM 709 C C . GLU A 1 94 ? -11.950 11.951 15.759 1.00 97.38 94 GLU A C 1
ATOM 711 O O . GLU A 1 94 ? -11.761 13.120 16.089 1.00 97.38 94 GLU A O 1
ATOM 716 N N . ILE A 1 95 ? -11.760 10.937 16.609 1.00 95.44 95 ILE A N 1
ATOM 717 C CA . ILE A 1 95 ? -11.260 11.110 17.986 1.00 95.44 95 ILE A CA 1
ATOM 718 C C . ILE A 1 95 ? -9.863 11.751 17.970 1.00 95.44 95 ILE A C 1
ATOM 720 O O . ILE A 1 95 ? -9.628 12.745 18.659 1.00 95.44 95 ILE A O 1
ATOM 724 N N . VAL A 1 96 ? -8.954 11.249 17.125 1.00 95.81 96 VAL A N 1
ATOM 725 C CA . VAL A 1 96 ? -7.602 11.814 16.962 1.00 95.81 96 VAL A CA 1
ATOM 726 C C . VAL A 1 96 ? -7.654 13.264 16.471 1.00 95.81 96 VAL A C 1
ATOM 728 O O . VAL A 1 96 ? -6.947 14.112 17.010 1.00 95.81 96 VAL A O 1
ATOM 731 N N . ARG A 1 97 ? -8.530 13.590 15.508 1.00 95.50 97 ARG A N 1
ATOM 732 C CA . ARG A 1 97 ? -8.713 14.970 15.010 1.00 95.50 97 ARG A CA 1
ATOM 733 C C . ARG A 1 97 ? -9.184 15.944 16.092 1.00 95.50 97 ARG A C 1
ATOM 735 O O . ARG A 1 97 ? -8.836 17.120 16.030 1.00 95.50 97 ARG A O 1
ATOM 742 N N . ARG A 1 98 ? -9.940 15.470 17.087 1.00 96.81 98 ARG A N 1
ATOM 743 C CA . ARG A 1 98 ? -10.355 16.265 18.258 1.00 96.81 98 ARG A CA 1
ATOM 744 C C . ARG A 1 98 ? -9.272 16.369 19.339 1.00 96.81 98 ARG A C 1
ATOM 746 O O . ARG A 1 98 ? -9.468 17.086 20.315 1.00 96.81 98 ARG A O 1
ATOM 753 N N . GLY A 1 99 ? -8.144 15.672 19.183 1.00 96.19 99 GLY A N 1
ATOM 754 C CA . GLY A 1 99 ? -7.085 15.591 20.192 1.00 96.19 99 GLY A CA 1
ATOM 755 C C . GLY A 1 99 ? -7.440 14.694 21.384 1.00 96.19 99 GLY A C 1
ATOM 756 O O . GLY A 1 99 ? -6.822 14.796 22.443 1.00 96.19 99 GLY A O 1
ATOM 757 N N . GLU A 1 100 ? -8.442 13.827 21.236 1.00 96.69 100 GLU A N 1
ATOM 758 C CA . GLU A 1 100 ? -8.896 12.912 22.279 1.00 96.69 100 GLU A CA 1
ATOM 759 C C . GLU A 1 100 ? -8.097 11.595 22.259 1.00 96.69 100 GLU A C 1
ATOM 761 O O . GLU A 1 100 ? -7.461 11.219 21.270 1.00 96.69 100 GLU A O 1
ATOM 766 N N . ARG A 1 101 ? -8.123 10.859 23.377 1.00 95.44 101 ARG A N 1
ATOM 767 C CA . ARG A 1 101 ? -7.507 9.526 23.457 1.00 95.44 101 ARG A CA 1
ATOM 768 C C . ARG A 1 101 ? -8.451 8.482 22.860 1.00 95.44 101 ARG A C 1
ATOM 770 O O . ARG A 1 101 ? -9.612 8.419 23.244 1.00 95.44 101 ARG A O 1
ATOM 777 N N . PHE A 1 102 ? -7.929 7.625 21.989 1.00 96.00 102 PHE A N 1
ATOM 778 C CA . PHE A 1 102 ? -8.654 6.488 21.414 1.00 96.00 102 PHE A CA 1
ATOM 779 C C . PHE A 1 102 ? -8.278 5.167 22.107 1.00 96.00 102 PHE A C 1
ATOM 781 O O . PHE A 1 102 ? -7.196 5.046 22.692 1.00 96.00 102 PHE A O 1
ATOM 788 N N . ASP A 1 103 ? -9.142 4.149 22.018 1.00 96.50 103 ASP A N 1
ATOM 789 C CA . ASP A 1 103 ? -8.801 2.801 22.486 1.00 96.50 103 ASP A CA 1
ATOM 790 C C . ASP A 1 103 ? -7.860 2.109 21.492 1.00 96.50 103 ASP A C 1
ATOM 792 O O . ASP A 1 103 ? -8.243 1.615 20.427 1.00 96.50 103 ASP A O 1
ATOM 796 N N . ARG A 1 104 ? -6.585 2.036 21.872 1.00 96.81 104 ARG A N 1
ATOM 797 C CA . ARG A 1 104 ? -5.540 1.391 21.078 1.00 96.81 104 ARG A CA 1
ATOM 798 C C . ARG A 1 104 ? -5.827 -0.090 20.796 1.00 96.81 104 ARG A C 1
ATOM 800 O O . ARG A 1 104 ? -5.438 -0.577 19.735 1.00 96.81 104 ARG A O 1
ATOM 807 N N . LYS A 1 105 ? -6.504 -0.820 21.694 1.00 96.44 105 LYS A N 1
ATOM 808 C CA . LYS A 1 105 ? -6.822 -2.247 21.482 1.00 96.44 105 LYS A CA 1
ATOM 809 C C . LYS A 1 105 ? -7.859 -2.429 20.380 1.00 96.44 105 LYS A C 1
ATOM 811 O O . LYS A 1 105 ? -7.729 -3.350 19.570 1.00 96.44 105 LYS A O 1
ATOM 816 N N . GLU A 1 106 ? -8.860 -1.558 20.338 1.00 95.31 106 GLU A N 1
ATOM 817 C CA . GLU A 1 106 ? -9.896 -1.561 19.306 1.00 95.31 106 GLU A CA 1
ATOM 818 C C . GLU A 1 106 ? -9.321 -1.207 17.929 1.00 95.31 106 GLU A C 1
ATOM 820 O O . GLU A 1 106 ? -9.574 -1.913 16.947 1.00 95.31 106 GLU A O 1
ATOM 825 N N . VAL A 1 107 ? -8.450 -0.194 17.868 1.00 96.00 107 VAL A N 1
ATOM 826 C CA . VAL A 1 107 ? -7.718 0.159 16.642 1.00 96.00 107 VAL A CA 1
ATOM 827 C C . VAL A 1 107 ? -6.862 -1.016 16.164 1.00 96.00 107 VAL A C 1
ATOM 829 O O . VAL A 1 107 ? -6.989 -1.438 15.016 1.00 96.00 107 VAL A O 1
ATOM 832 N N . ALA A 1 108 ? -6.054 -1.622 17.040 1.00 96.00 108 ALA A N 1
ATOM 833 C CA . ALA A 1 108 ? -5.221 -2.772 16.682 1.00 96.00 108 ALA A CA 1
ATOM 834 C C . ALA A 1 108 ? -6.049 -3.985 16.216 1.00 96.00 108 ALA A C 1
ATOM 836 O O . ALA A 1 108 ? -5.619 -4.749 15.348 1.00 96.00 108 ALA A O 1
ATOM 837 N N . ARG A 1 109 ? -7.251 -4.190 16.773 1.00 96.44 109 ARG A N 1
ATOM 838 C CA . ARG A 1 109 ? -8.184 -5.228 16.310 1.00 96.44 109 ARG A CA 1
ATOM 839 C C . ARG A 1 109 ? -8.679 -4.936 14.892 1.00 96.44 109 ARG A C 1
ATOM 841 O O . ARG A 1 109 ? -8.652 -5.836 14.054 1.00 96.44 109 ARG A O 1
ATOM 848 N N . SER A 1 110 ? -9.089 -3.701 14.621 1.00 94.50 110 SER A N 1
ATOM 849 C CA . SER A 1 110 ? -9.581 -3.278 13.304 1.00 94.50 110 SER A CA 1
ATOM 850 C C . SER A 1 110 ? -8.483 -3.358 12.242 1.00 94.50 110 SER A C 1
ATOM 852 O O . SER A 1 110 ? -8.696 -3.922 11.171 1.00 94.50 110 SER A O 1
ATOM 854 N N . LEU A 1 111 ? -7.265 -2.923 12.571 1.00 94.94 111 LEU A N 1
ATOM 855 C CA . LEU A 1 111 ? -6.103 -3.042 11.689 1.00 94.94 111 LEU A CA 1
ATOM 856 C C . LEU A 1 111 ? -5.739 -4.504 11.382 1.00 94.94 111 LEU A C 1
ATOM 858 O O . LEU A 1 111 ? -5.381 -4.821 10.249 1.00 94.94 111 LEU A O 1
ATOM 862 N N . ARG A 1 112 ? -5.887 -5.424 12.346 1.00 96.06 112 ARG A N 1
ATOM 863 C CA . ARG A 1 112 ? -5.721 -6.869 12.103 1.00 96.06 112 ARG A CA 1
ATOM 864 C C . ARG A 1 112 ? -6.753 -7.426 11.124 1.00 96.06 112 ARG A C 1
ATOM 866 O O . ARG A 1 112 ? -6.388 -8.266 10.306 1.00 96.06 112 ARG A O 1
ATOM 873 N N . LEU A 1 113 ? -8.002 -6.958 11.168 1.00 93.56 113 LEU A N 1
ATOM 874 C CA . LEU A 1 113 ? -9.023 -7.341 10.186 1.00 93.56 113 LEU A CA 1
ATOM 875 C C . LEU A 1 113 ? -8.673 -6.817 8.789 1.00 93.56 113 LEU A C 1
ATOM 877 O O . LEU A 1 113 ? -8.678 -7.594 7.838 1.00 93.56 113 LEU A O 1
ATOM 881 N N . ILE A 1 114 ? -8.278 -5.545 8.674 1.00 93.69 114 ILE A N 1
ATOM 882 C CA . ILE A 1 114 ? -7.804 -4.967 7.406 1.00 93.69 114 ILE A CA 1
ATOM 883 C C . ILE A 1 114 ? -6.615 -5.763 6.854 1.00 93.69 114 ILE A C 1
ATOM 885 O O . ILE A 1 114 ? -6.594 -6.110 5.676 1.00 93.69 114 ILE A O 1
ATOM 889 N N . ARG A 1 115 ? -5.657 -6.141 7.704 1.00 94.00 115 ARG A N 1
ATOM 890 C CA . ARG A 1 115 ? -4.516 -6.975 7.310 1.00 94.00 115 ARG A CA 1
ATOM 891 C C . ARG A 1 115 ? -4.944 -8.359 6.822 1.00 94.00 115 ARG A C 1
ATOM 893 O O . ARG A 1 115 ? -4.462 -8.802 5.786 1.00 94.00 115 ARG A O 1
ATOM 900 N N . GLN A 1 116 ? -5.864 -9.029 7.515 1.00 91.38 116 GLN A N 1
ATOM 901 C CA . GLN A 1 116 ? -6.407 -10.314 7.057 1.00 91.38 116 GLN A CA 1
ATOM 902 C C . GLN A 1 116 ? -7.082 -10.191 5.686 1.00 91.38 116 GLN A C 1
ATOM 904 O O . GLN A 1 116 ? -6.948 -11.092 4.863 1.00 91.38 116 GLN A O 1
ATOM 909 N N . LEU A 1 117 ? -7.768 -9.076 5.425 1.00 87.81 117 LEU A N 1
ATOM 910 C CA . LEU A 1 117 ? -8.363 -8.786 4.120 1.00 87.81 117 LEU A CA 1
ATOM 911 C C . LEU A 1 117 ? -7.304 -8.495 3.051 1.00 87.81 117 LEU A C 1
ATOM 913 O O . LEU A 1 117 ? -7.472 -8.929 1.922 1.00 87.81 117 LEU A O 1
ATOM 917 N N . LEU A 1 118 ? -6.196 -7.829 3.381 1.00 89.25 118 LEU A N 1
ATOM 918 C CA . LEU A 1 118 ? -5.083 -7.612 2.444 1.00 89.25 118 LEU A CA 1
ATOM 919 C C . LEU A 1 118 ? -4.349 -8.911 2.077 1.00 89.25 118 LEU A C 1
ATOM 921 O O . LEU A 1 118 ? -3.846 -9.034 0.959 1.00 89.25 118 LEU A O 1
ATOM 925 N N . GLU A 1 119 ? -4.285 -9.868 3.005 1.00 88.81 119 GLU A N 1
ATOM 926 C CA . GLU A 1 119 ? -3.702 -11.195 2.772 1.00 88.81 119 GLU A CA 1
ATOM 927 C C . GLU A 1 119 ? -4.631 -12.115 1.982 1.00 88.81 119 GLU A C 1
ATOM 929 O O . GLU A 1 119 ? -4.171 -12.849 1.111 1.00 88.81 119 GLU A O 1
ATOM 934 N N . ARG A 1 120 ? -5.930 -12.090 2.302 1.00 83.75 120 ARG A N 1
ATOM 935 C CA . ARG A 1 120 ? -6.953 -12.912 1.642 1.00 83.75 120 ARG A CA 1
ATOM 936 C C . ARG A 1 120 ? -7.482 -12.316 0.357 1.00 83.75 120 ARG A C 1
ATOM 938 O O . ARG A 1 120 ? -8.120 -13.045 -0.389 1.00 83.75 120 ARG A O 1
ATOM 945 N N . GLY A 1 121 ? -7.294 -11.014 0.164 1.00 61.12 121 GLY A N 1
ATOM 946 C CA . GLY A 1 121 ? -7.850 -10.237 -0.928 1.00 61.12 121 GLY A CA 1
ATOM 947 C C . GLY A 1 121 ? -7.390 -10.795 -2.260 1.00 61.12 121 GLY A C 1
ATOM 948 O O . GLY A 1 121 ? -6.361 -10.383 -2.794 1.00 61.12 121 GLY A O 1
ATOM 949 N N . GLU A 1 122 ? -8.175 -11.736 -2.768 1.00 57.03 122 GLU A N 1
ATOM 950 C CA . GLU A 1 122 ? -8.326 -12.011 -4.182 1.00 57.03 122 GLU A CA 1
ATOM 951 C C . GLU A 1 122 ? -8.654 -10.682 -4.875 1.00 57.03 122 GLU A C 1
ATOM 953 O O . GLU A 1 122 ? -9.291 -9.803 -4.279 1.00 57.03 122 GLU A O 1
ATOM 958 N N . ASP A 1 123 ? -8.253 -10.526 -6.137 1.00 59.84 123 ASP A N 1
ATOM 959 C CA . ASP A 1 123 ? -8.626 -9.384 -6.986 1.00 59.84 123 ASP A CA 1
ATOM 960 C C . ASP A 1 123 ? -10.128 -9.431 -7.362 1.00 59.84 123 ASP A C 1
ATOM 962 O O . ASP A 1 123 ? -10.541 -9.115 -8.476 1.00 59.84 123 ASP A O 1
ATOM 966 N N . SER A 1 124 ? -10.964 -9.867 -6.418 1.00 57.12 124 SER A N 1
ATOM 967 C CA . SER A 1 124 ? -12.411 -9.906 -6.484 1.00 57.12 124 SER A CA 1
ATOM 968 C C . SER A 1 124 ? -12.910 -8.470 -6.556 1.00 57.12 124 SER A C 1
ATOM 970 O O . SER A 1 124 ? -12.842 -7.703 -5.589 1.00 57.12 124 SER A O 1
ATOM 972 N N . LEU A 1 125 ? -13.367 -8.101 -7.752 1.00 55.38 125 LEU A N 1
ATOM 973 C CA . LEU A 1 125 ? -13.957 -6.803 -8.045 1.00 55.38 125 LEU A CA 1
ATOM 974 C C . LEU A 1 125 ? -15.155 -6.585 -7.116 1.00 55.38 125 LEU A C 1
ATOM 976 O O . LEU A 1 125 ? -16.084 -7.394 -7.077 1.00 55.38 125 LEU A O 1
ATOM 980 N N . PHE A 1 126 ? -15.104 -5.506 -6.340 1.00 55.75 126 PHE A N 1
ATOM 981 C CA . PHE A 1 126 ? -16.135 -5.157 -5.377 1.00 55.75 126 PHE A CA 1
ATOM 982 C C . PHE A 1 126 ? -17.001 -4.029 -5.933 1.00 55.75 126 PHE A C 1
ATOM 984 O O . PHE A 1 126 ? -16.493 -2.983 -6.336 1.00 55.75 126 PHE A O 1
ATOM 991 N N . ASP A 1 127 ? -18.316 -4.251 -5.929 1.00 59.38 127 ASP A N 1
ATOM 992 C CA . ASP A 1 127 ? -19.313 -3.213 -6.170 1.00 59.38 127 ASP A CA 1
ATOM 993 C C . ASP A 1 127 ? -19.858 -2.722 -4.816 1.00 59.38 127 ASP A C 1
ATOM 995 O O . ASP A 1 127 ? -20.598 -3.457 -4.152 1.00 59.38 127 ASP A O 1
ATOM 999 N N . PRO A 1 128 ? -19.514 -1.495 -4.375 1.00 53.94 128 PRO A N 1
ATOM 1000 C CA . PRO A 1 128 ? -19.993 -0.949 -3.108 1.00 53.94 128 PRO A CA 1
ATOM 1001 C C . PRO A 1 128 ? -21.520 -0.830 -3.022 1.00 53.94 128 PRO A C 1
ATOM 1003 O O . PRO A 1 128 ? -22.047 -0.798 -1.904 1.00 53.94 128 PRO A O 1
ATOM 1006 N N . ALA A 1 129 ? -22.229 -0.793 -4.156 1.00 52.84 129 ALA A N 1
ATOM 1007 C CA . ALA A 1 129 ? -23.686 -0.711 -4.211 1.00 52.84 129 ALA A CA 1
ATOM 1008 C C . ALA A 1 129 ? -24.393 -2.076 -4.189 1.00 52.84 129 ALA A C 1
ATOM 1010 O O . ALA A 1 129 ? -25.583 -2.127 -3.882 1.00 52.84 129 ALA A O 1
ATOM 1011 N N . ALA A 1 130 ? -23.681 -3.184 -4.424 1.00 55.34 130 ALA A N 1
ATOM 1012 C CA . ALA A 1 130 ? -24.269 -4.530 -4.446 1.00 55.34 130 ALA A CA 1
ATOM 1013 C C . ALA A 1 130 ? -24.758 -5.032 -3.072 1.00 55.34 130 ALA A C 1
ATOM 1015 O O . ALA A 1 130 ? -25.451 -6.042 -2.989 1.00 55.34 130 ALA A O 1
ATOM 1016 N N . ASP A 1 131 ? -24.395 -4.334 -1.994 1.00 47.78 131 ASP A N 1
ATOM 1017 C CA . ASP A 1 131 ? -24.747 -4.674 -0.612 1.00 47.78 131 ASP A CA 1
ATOM 1018 C C . ASP A 1 131 ? -25.965 -3.879 -0.096 1.00 47.78 131 ASP A C 1
ATOM 1020 O O . ASP A 1 131 ? -26.299 -3.938 1.092 1.00 47.78 131 ASP A O 1
ATOM 1024 N N . LEU A 1 132 ? -26.630 -3.104 -0.966 1.00 53.34 132 LEU A N 1
ATOM 1025 C CA . LEU A 1 132 ? -28.007 -2.697 -0.697 1.00 53.34 132 LEU A CA 1
ATOM 1026 C C . LEU A 1 132 ? -28.831 -3.979 -0.542 1.00 53.34 132 LEU A C 1
ATOM 1028 O O . LEU A 1 132 ? -28.602 -4.920 -1.304 1.00 53.34 132 LEU A O 1
ATOM 1032 N N . PRO A 1 133 ? -29.744 -4.067 0.445 1.00 49.78 133 PRO A N 1
ATOM 1033 C CA . PRO A 1 133 ? -30.560 -5.257 0.617 1.00 49.78 133 PRO A CA 1
ATOM 1034 C C . PRO A 1 133 ? -31.254 -5.512 -0.715 1.00 49.78 133 PRO A C 1
ATOM 1036 O O . PRO A 1 133 ? -32.125 -4.735 -1.105 1.00 49.78 133 PRO A O 1
ATOM 1039 N N . GLU A 1 134 ? -30.823 -6.554 -1.434 1.00 49.19 134 GLU A N 1
ATOM 1040 C CA . GLU A 1 134 ? -31.502 -7.017 -2.633 1.00 49.19 134 GLU A CA 1
ATOM 1041 C C . GLU A 1 134 ? -32.923 -7.330 -2.170 1.00 49.19 134 GLU A C 1
ATOM 1043 O O . GLU A 1 134 ? -33.197 -8.373 -1.570 1.00 49.19 134 GLU A O 1
ATOM 1048 N N . GLY A 1 135 ? -33.845 -6.387 -2.379 1.00 53.72 135 GLY A N 1
ATOM 1049 C CA . GLY A 1 135 ? -35.251 -6.717 -2.401 1.00 53.72 135 GLY A CA 1
ATOM 1050 C C . GLY A 1 135 ? -35.334 -7.889 -3.361 1.00 53.72 135 GLY A C 1
ATOM 1051 O O . GLY A 1 135 ? -34.874 -7.737 -4.493 1.00 53.72 135 GLY A O 1
ATOM 1052 N N . ARG A 1 136 ? -35.778 -9.059 -2.861 1.00 50.84 136 ARG A N 1
ATOM 1053 C CA . ARG A 1 136 ? -35.860 -10.318 -3.624 1.00 50.84 136 ARG A CA 1
ATOM 1054 C C . ARG A 1 136 ? -36.100 -9.984 -5.093 1.00 50.84 136 ARG A C 1
ATOM 1056 O O . ARG A 1 136 ? -37.090 -9.277 -5.332 1.00 50.84 136 ARG A O 1
ATOM 1063 N N . PRO A 1 137 ? -35.235 -10.428 -6.026 1.00 53.88 137 PRO A N 1
ATOM 1064 C CA . PRO A 1 137 ? -35.409 -10.110 -7.433 1.00 53.88 137 PRO A CA 1
ATOM 1065 C C . PRO A 1 137 ? -36.868 -10.380 -7.778 1.00 53.88 137 PRO A C 1
ATOM 1067 O O . PRO A 1 137 ? -37.398 -11.440 -7.438 1.00 53.88 137 PRO A O 1
ATOM 1070 N N . ALA A 1 138 ? -37.550 -9.385 -8.349 1.00 53.34 138 ALA A N 1
ATOM 1071 C CA . ALA A 1 138 ? -39.004 -9.409 -8.520 1.00 53.34 138 ALA A CA 1
ATOM 1072 C C . ALA A 1 138 ? -39.501 -10.670 -9.260 1.00 53.34 138 ALA A C 1
ATOM 1074 O O . ALA A 1 138 ? -40.662 -11.041 -9.119 1.00 53.34 138 ALA A O 1
ATOM 1075 N N . ALA A 1 139 ? -38.600 -11.355 -9.971 1.00 57.78 139 ALA A N 1
ATOM 1076 C CA . ALA A 1 139 ? -38.804 -12.636 -10.632 1.00 57.78 139 ALA A CA 1
ATOM 1077 C C . ALA A 1 139 ? -39.102 -13.832 -9.698 1.00 57.78 139 ALA A C 1
ATOM 1079 O O . ALA A 1 139 ? -39.716 -14.789 -10.152 1.00 57.78 139 ALA A O 1
ATOM 1080 N N . GLU A 1 140 ? -38.713 -13.808 -8.416 1.00 52.06 140 GLU A N 1
ATOM 1081 C CA . GLU A 1 140 ? -38.978 -14.913 -7.469 1.00 52.06 140 GLU A CA 1
ATOM 1082 C C . GLU A 1 140 ? -40.215 -14.694 -6.585 1.00 52.06 140 GLU A C 1
ATOM 1084 O O . GLU A 1 140 ? -40.575 -15.558 -5.780 1.00 52.06 140 GLU A O 1
ATOM 1089 N N . ARG A 1 141 ? -40.899 -13.549 -6.700 1.00 63.06 141 ARG A N 1
ATOM 1090 C CA . ARG A 1 141 ? -42.211 -13.405 -6.062 1.00 63.06 141 ARG A CA 1
ATOM 1091 C C . ARG A 1 141 ? -43.226 -14.171 -6.912 1.00 63.06 141 ARG A C 1
ATOM 1093 O O . ARG A 1 141 ? -43.331 -13.867 -8.099 1.00 63.06 141 ARG A O 1
ATOM 1100 N N . PRO A 1 142 ? -43.973 -15.140 -6.343 1.00 71.00 142 PRO A N 1
ATOM 1101 C CA . PRO A 1 142 ? -45.046 -15.785 -7.085 1.00 71.00 142 PRO A CA 1
ATOM 1102 C C . PRO A 1 142 ? -45.974 -14.690 -7.624 1.00 71.00 142 PRO A C 1
ATOM 1104 O O . PRO A 1 142 ? -46.257 -13.735 -6.887 1.00 71.00 142 PRO A O 1
ATOM 1107 N N . PRO A 1 143 ? -46.392 -14.774 -8.900 1.00 71.69 143 PRO A N 1
ATOM 1108 C CA . PRO A 1 143 ? -47.225 -13.749 -9.506 1.00 71.69 143 PRO A CA 1
ATOM 1109 C C . PRO A 1 143 ? -48.464 -13.586 -8.634 1.00 71.69 143 PRO A C 1
ATOM 1111 O O . PRO A 1 143 ? -49.200 -14.546 -8.413 1.00 71.69 143 PRO A O 1
ATOM 1114 N N . ILE A 1 144 ? -48.657 -12.386 -8.088 1.00 79.88 144 ILE A N 1
ATOM 1115 C CA . ILE A 1 144 ? -49.859 -12.072 -7.322 1.00 79.88 144 ILE A CA 1
ATOM 1116 C C . ILE A 1 144 ? -51.008 -12.105 -8.338 1.00 79.88 144 ILE A C 1
ATOM 1118 O O . ILE A 1 144 ? -51.004 -11.280 -9.259 1.00 79.88 144 ILE A O 1
ATOM 1122 N N . PRO A 1 145 ? -51.960 -13.051 -8.238 1.00 83.00 145 PRO A N 1
ATOM 1123 C CA . PRO A 1 145 ? -53.027 -13.170 -9.221 1.00 83.00 145 PRO A CA 1
ATOM 1124 C C . PRO A 1 145 ? -53.824 -11.862 -9.277 1.00 83.00 145 PRO A C 1
ATOM 1126 O O . PRO A 1 145 ? -54.308 -11.386 -8.253 1.00 83.00 145 PRO A O 1
ATOM 1129 N N . GLY A 1 146 ? -53.930 -11.263 -10.464 1.00 85.81 146 GLY A N 1
ATOM 1130 C CA . GLY A 1 146 ? -54.674 -10.018 -10.687 1.00 85.81 146 GLY A CA 1
ATOM 1131 C C . GLY A 1 146 ? -53.868 -8.718 -10.568 1.00 85.81 146 GLY A C 1
ATOM 1132 O O . GLY A 1 146 ? -54.417 -7.660 -10.867 1.00 85.81 146 GLY A O 1
ATOM 1133 N N . LEU A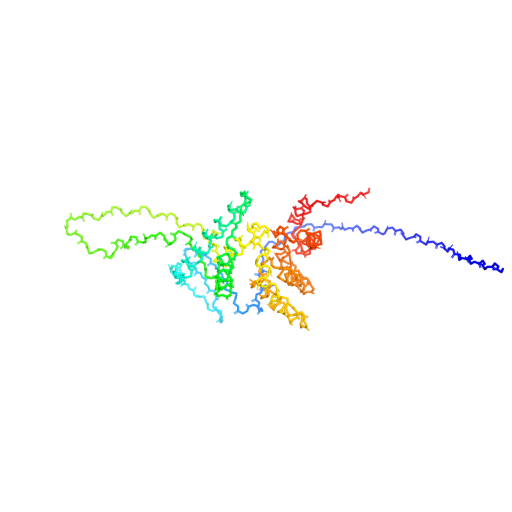 1 147 ? -52.581 -8.759 -10.203 1.00 77.31 147 LEU A N 1
ATOM 1134 C CA . LEU A 1 147 ? -51.713 -7.580 -10.269 1.00 77.31 147 LEU A CA 1
ATOM 1135 C C . LEU A 1 147 ? -51.021 -7.542 -11.639 1.00 77.31 147 LEU A C 1
ATOM 1137 O O . LEU A 1 147 ? -50.243 -8.437 -11.968 1.00 77.31 147 LEU A O 1
ATOM 1141 N N . ALA A 1 148 ? -51.321 -6.527 -12.454 1.00 78.00 148 ALA A N 1
ATOM 1142 C CA . ALA A 1 148 ? -50.636 -6.320 -13.729 1.00 78.00 148 ALA A CA 1
ATOM 1143 C C . ALA A 1 148 ? -49.111 -6.269 -13.500 1.00 78.00 148 ALA A C 1
ATOM 1145 O O . ALA A 1 148 ? -48.680 -5.692 -12.494 1.00 78.00 148 ALA A O 1
ATOM 1146 N N . PRO A 1 149 ? -48.291 -6.867 -14.388 1.00 73.06 149 PRO A N 1
ATOM 1147 C CA . PRO A 1 149 ? -46.842 -6.817 -14.249 1.00 73.06 149 PRO A CA 1
ATOM 1148 C C . PRO A 1 149 ? -46.423 -5.352 -14.148 1.00 73.06 149 PRO A C 1
ATOM 1150 O O . PRO A 1 149 ? -46.732 -4.552 -15.033 1.00 73.06 149 PRO A O 1
ATOM 1153 N N . ALA A 1 150 ? -45.778 -4.994 -13.034 1.00 70.38 150 ALA A N 1
ATOM 1154 C CA . ALA A 1 150 ? -45.268 -3.646 -12.848 1.00 70.38 150 ALA A CA 1
ATOM 1155 C C . ALA A 1 150 ? -44.381 -3.302 -14.057 1.00 70.38 150 ALA A C 1
ATOM 1157 O O . ALA A 1 150 ? -43.601 -4.166 -14.479 1.00 70.38 150 ALA A O 1
ATOM 1158 N N . PRO A 1 151 ? -44.513 -2.096 -14.643 1.00 77.06 151 PRO A N 1
ATOM 1159 C CA . PRO A 1 151 ? -43.676 -1.689 -15.763 1.00 77.06 151 PRO A CA 1
ATOM 1160 C C . PRO A 1 151 ? -42.225 -1.934 -15.366 1.00 77.06 151 PRO A C 1
ATOM 1162 O O . PRO A 1 151 ? -41.823 -1.539 -14.269 1.00 77.06 151 PRO A O 1
ATOM 1165 N N . ALA A 1 152 ? -41.489 -2.665 -16.211 1.00 72.38 152 ALA A N 1
ATOM 1166 C CA . ALA A 1 152 ? -40.101 -3.015 -15.950 1.00 72.38 152 ALA A CA 1
ATOM 1167 C C . ALA A 1 152 ? -39.377 -1.746 -15.498 1.00 72.38 152 ALA A C 1
ATOM 1169 O O . ALA A 1 152 ? -39.335 -0.767 -16.249 1.00 72.38 152 ALA A O 1
ATOM 1170 N N . ALA A 1 153 ? -38.911 -1.736 -14.244 1.00 66.44 153 ALA A N 1
ATOM 1171 C CA . ALA A 1 153 ? -38.196 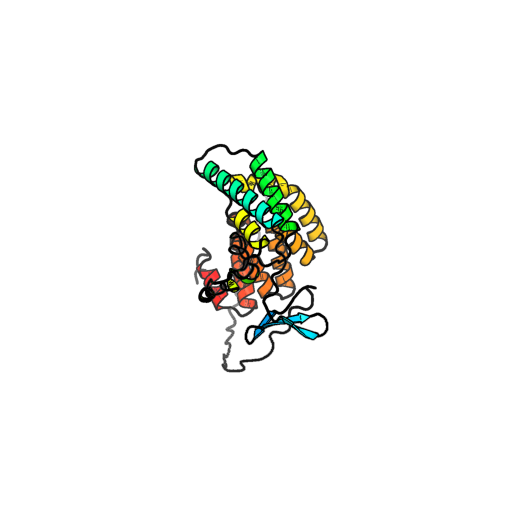-0.590 -13.710 1.00 66.44 153 ALA A CA 1
ATOM 1172 C C . ALA A 1 153 ? -37.077 -0.255 -14.706 1.00 66.44 153 ALA A C 1
ATOM 1174 O O . ALA A 1 153 ? -36.425 -1.191 -15.187 1.00 66.44 153 ALA A O 1
ATOM 1175 N N . PRO A 1 154 ? -36.904 1.025 -15.084 1.00 73.06 154 PRO A N 1
ATOM 1176 C CA . PRO A 1 154 ? -35.857 1.409 -16.017 1.00 73.06 154 PRO A CA 1
ATOM 1177 C C . PRO A 1 154 ? -34.560 0.801 -15.502 1.00 73.06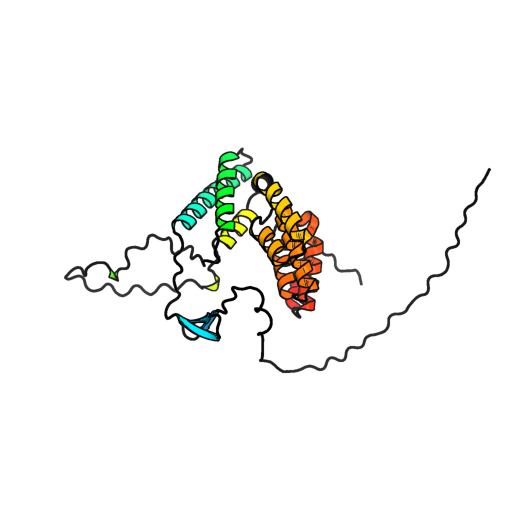 154 PRO A C 1
ATOM 1179 O O . PRO A 1 154 ? -34.224 0.998 -14.335 1.00 73.06 154 PRO A O 1
ATOM 1182 N N . ALA A 1 155 ? -33.910 -0.017 -16.334 1.00 65.50 155 ALA A N 1
ATOM 1183 C CA . ALA A 1 155 ? -32.662 -0.659 -15.967 1.00 65.50 155 ALA A CA 1
ATOM 1184 C C . ALA A 1 155 ? -31.712 0.451 -15.520 1.00 65.50 155 ALA A C 1
ATOM 1186 O O . ALA A 1 155 ? -31.302 1.274 -16.342 1.00 65.50 155 ALA A O 1
ATOM 1187 N N . GLU A 1 156 ? -31.451 0.534 -14.213 1.00 60.12 156 GLU A N 1
ATOM 1188 C CA . GLU A 1 156 ? -30.503 1.509 -13.702 1.00 60.12 156 GLU A CA 1
ATOM 1189 C C . GLU A 1 156 ? -29.191 1.284 -14.458 1.00 60.12 156 GLU A C 1
ATOM 1191 O O . GLU A 1 156 ? -28.784 0.127 -14.639 1.00 60.12 156 GLU A O 1
ATOM 1196 N N . PRO A 1 157 ? -28.564 2.351 -14.982 1.00 63.72 157 PRO A N 1
ATOM 1197 C CA . PRO A 1 157 ? -27.325 2.211 -15.722 1.00 63.72 157 PRO A CA 1
ATOM 1198 C C . PRO A 1 157 ? -26.335 1.473 -14.824 1.00 63.72 157 PRO A C 1
ATOM 1200 O O . PRO A 1 157 ? -26.035 1.948 -13.727 1.00 63.72 157 PRO A O 1
ATOM 1203 N N . LEU A 1 158 ? -25.869 0.299 -15.277 1.00 57.16 158 LEU A N 1
ATOM 1204 C CA . LEU A 1 158 ? -24.795 -0.422 -14.599 1.00 57.16 158 LEU A CA 1
ATOM 1205 C C . LEU A 1 158 ? -23.699 0.597 -14.304 1.00 57.16 158 LEU A C 1
ATOM 1207 O O . LEU A 1 158 ? -23.259 1.307 -15.214 1.00 57.16 158 LEU A O 1
ATOM 1211 N N . GLN A 1 159 ? -23.312 0.700 -13.033 1.00 59.22 159 GLN A N 1
ATOM 1212 C CA . GLN A 1 159 ? -22.230 1.584 -12.637 1.00 59.22 159 GLN A CA 1
ATOM 1213 C C . GLN A 1 159 ? -21.031 1.329 -13.543 1.00 59.22 159 GLN A C 1
ATOM 1215 O O . GLN A 1 159 ? -20.730 0.181 -13.871 1.00 59.22 159 GLN A O 1
ATOM 1220 N N . ASP A 1 160 ? -20.395 2.419 -13.971 1.00 58.31 160 ASP A N 1
ATOM 1221 C CA . ASP A 1 160 ? -19.233 2.375 -14.845 1.00 58.31 160 ASP A CA 1
ATOM 1222 C C . ASP A 1 160 ? -18.227 1.357 -14.279 1.00 58.31 160 ASP A C 1
ATOM 1224 O O . ASP A 1 160 ? -17.722 1.576 -13.172 1.00 58.31 160 ASP A O 1
ATOM 1228 N N . PRO A 1 161 ? -17.962 0.230 -14.968 1.00 56.19 161 PRO A N 1
ATOM 1229 C CA . PRO A 1 161 ? -17.094 -0.825 -14.450 1.00 56.19 161 PRO A CA 1
ATOM 1230 C C . PRO A 1 161 ? -15.682 -0.306 -14.153 1.00 56.19 161 PRO A C 1
ATOM 1232 O O . PRO A 1 161 ? -14.981 -0.893 -13.332 1.00 56.19 161 PRO A O 1
ATOM 1235 N N . ALA A 1 162 ? -15.293 0.838 -14.732 1.00 58.66 162 ALA A N 1
ATOM 1236 C CA . ALA A 1 162 ? -14.069 1.557 -14.393 1.00 58.66 162 ALA A CA 1
ATOM 1237 C C . ALA A 1 162 ? -14.017 2.077 -12.938 1.00 58.66 162 ALA A C 1
ATOM 1239 O O . ALA A 1 162 ? -12.953 2.485 -12.475 1.00 58.66 162 ALA A O 1
ATOM 1240 N N . LYS A 1 163 ? -15.138 2.085 -12.202 1.00 64.56 163 LYS A N 1
ATOM 1241 C CA . LYS A 1 163 ? -15.224 2.548 -10.805 1.00 64.56 163 LYS A CA 1
ATOM 1242 C C . LYS A 1 163 ? -15.185 1.427 -9.769 1.00 64.56 163 LYS A C 1
ATOM 1244 O O . LYS A 1 163 ? -15.146 1.729 -8.575 1.00 64.56 163 LYS A O 1
ATOM 1249 N N . LEU A 1 164 ? -15.193 0.162 -10.189 1.00 65.81 164 LEU A N 1
ATOM 1250 C CA . LEU A 1 164 ? -15.108 -0.964 -9.264 1.00 65.81 164 LEU A CA 1
ATOM 1251 C C . LEU A 1 164 ? -13.682 -1.054 -8.713 1.00 65.81 164 LEU A C 1
ATOM 1253 O O . LEU A 1 164 ? -12.761 -1.478 -9.406 1.00 65.81 164 LEU A O 1
ATOM 1257 N N . LYS A 1 165 ? -13.504 -0.634 -7.460 1.00 78.31 165 LYS A N 1
ATOM 1258 C CA . LYS A 1 165 ? -12.254 -0.828 -6.718 1.00 78.31 165 LYS A CA 1
ATOM 1259 C C . LYS A 1 165 ? -12.280 -2.191 -6.050 1.00 78.31 165 LYS A C 1
ATOM 1261 O O . LYS A 1 165 ? -13.307 -2.593 -5.509 1.00 78.31 165 LYS A O 1
ATOM 1266 N N . SER A 1 166 ? -11.155 -2.895 -6.032 1.00 85.38 166 SER A N 1
ATOM 1267 C CA . SER A 1 166 ? -11.062 -4.133 -5.249 1.00 85.38 166 SER A CA 1
ATOM 1268 C C . SER A 1 166 ? -11.141 -3.833 -3.743 1.00 85.38 166 SER A C 1
ATOM 1270 O O . SER A 1 166 ? -10.743 -2.756 -3.289 1.00 85.38 166 SER A O 1
ATOM 1272 N N . LEU A 1 167 ? -11.601 -4.794 -2.927 1.00 85.56 167 LEU A N 1
ATOM 1273 C CA . LEU A 1 167 ? -11.559 -4.658 -1.456 1.00 85.56 167 LEU A CA 1
ATOM 1274 C C . LEU A 1 167 ? -10.141 -4.369 -0.950 1.00 85.56 167 LEU A C 1
ATOM 1276 O O . LEU A 1 167 ? -9.950 -3.647 0.025 1.00 85.56 167 LEU A O 1
ATOM 1280 N N . ARG A 1 168 ? -9.144 -4.913 -1.645 1.00 87.69 168 ARG A N 1
ATOM 1281 C CA . ARG A 1 168 ? -7.730 -4.673 -1.392 1.00 87.69 168 ARG A CA 1
ATOM 1282 C C . ARG A 1 168 ? -7.351 -3.206 -1.605 1.00 87.69 168 ARG A C 1
ATOM 1284 O O . ARG A 1 168 ? -6.706 -2.622 -0.739 1.00 87.69 168 ARG A O 1
ATOM 1291 N N . GLU A 1 169 ? -7.743 -2.613 -2.730 1.00 87.94 169 GLU A N 1
ATOM 1292 C CA . GLU A 1 169 ? -7.497 -1.194 -3.016 1.00 87.94 169 GLU A CA 1
ATOM 1293 C C . GLU A 1 169 ? -8.212 -0.282 -2.020 1.00 87.94 169 GLU A C 1
ATOM 1295 O O . GLU A 1 169 ? -7.649 0.732 -1.606 1.00 87.94 169 GLU A O 1
ATOM 1300 N N . LEU A 1 170 ? -9.426 -0.647 -1.599 1.00 90.56 170 LEU A N 1
ATOM 1301 C CA . LEU A 1 170 ? -10.153 0.078 -0.557 1.00 90.56 170 LEU A CA 1
ATOM 1302 C C . LEU A 1 170 ? -9.444 -0.016 0.799 1.00 90.56 170 LEU A C 1
ATOM 1304 O O . LEU A 1 170 ? -9.273 1.002 1.464 1.00 90.56 170 LEU A O 1
ATOM 1308 N N . ALA A 1 171 ? -8.978 -1.204 1.187 1.00 92.25 171 ALA A N 1
ATOM 1309 C CA . ALA A 1 171 ? -8.201 -1.420 2.407 1.00 92.25 171 ALA A CA 1
ATOM 1310 C C . ALA A 1 171 ? -6.882 -0.640 2.411 1.00 92.25 171 ALA A C 1
ATOM 1312 O O . ALA A 1 171 ? -6.531 -0.020 3.413 1.00 92.25 171 ALA A O 1
ATOM 1313 N N . GLU A 1 172 ? -6.166 -0.635 1.289 1.00 92.62 172 GLU A N 1
ATOM 1314 C CA . GLU A 1 172 ? -4.952 0.160 1.137 1.00 92.62 172 GLU A CA 1
ATOM 1315 C C . GLU A 1 172 ? -5.244 1.663 1.203 1.00 92.62 172 GLU A C 1
ATOM 1317 O O . GLU A 1 172 ? -4.573 2.373 1.949 1.00 92.62 172 GLU A O 1
ATOM 1322 N N . SER A 1 173 ? -6.262 2.138 0.478 1.00 92.62 173 SER A N 1
ATOM 1323 C CA . SER A 1 173 ? -6.661 3.552 0.500 1.00 92.62 173 SER A CA 1
ATOM 1324 C C . SER A 1 173 ? -7.016 3.992 1.919 1.00 92.62 173 SER A C 1
ATOM 1326 O O . SER A 1 173 ? -6.521 5.011 2.384 1.00 92.62 173 SER A O 1
ATOM 1328 N N . LEU A 1 174 ? -7.778 3.169 2.646 1.00 94.56 174 LEU A N 1
ATOM 1329 C CA . LEU A 1 174 ? -8.140 3.430 4.035 1.00 94.56 174 LEU A CA 1
ATOM 1330 C C . LEU A 1 174 ? -6.899 3.583 4.925 1.00 94.56 174 LEU A C 1
ATOM 1332 O O . LEU A 1 174 ? -6.821 4.549 5.677 1.00 94.56 174 LEU A O 1
ATOM 1336 N N . LEU A 1 175 ? -5.911 2.683 4.820 1.00 94.88 175 LEU A N 1
ATOM 1337 C CA . LEU A 1 175 ? -4.651 2.783 5.577 1.00 94.88 175 LEU A CA 1
ATOM 1338 C C . LEU A 1 175 ? -3.859 4.053 5.227 1.00 94.88 175 LEU A C 1
ATOM 1340 O O . LEU A 1 175 ? -3.268 4.677 6.111 1.00 94.88 175 LEU A O 1
ATOM 1344 N N . LEU A 1 176 ? -3.872 4.455 3.954 1.00 92.19 176 LEU A N 1
ATOM 1345 C CA . LEU A 1 176 ? -3.244 5.684 3.465 1.00 92.19 176 LEU A CA 1
ATOM 1346 C C . LEU A 1 176 ? -4.049 6.959 3.781 1.00 92.19 176 LEU A C 1
ATOM 1348 O O . LEU A 1 176 ? -3.550 8.062 3.579 1.00 92.19 176 LEU A O 1
ATOM 1352 N N . GLU A 1 177 ? -5.254 6.859 4.319 1.00 95.00 177 GLU A N 1
ATOM 1353 C CA . GLU A 1 177 ? -6.042 8.015 4.766 1.00 95.00 177 GLU A CA 1
ATOM 1354 C C . GLU A 1 177 ? -6.024 8.178 6.293 1.00 95.00 177 GLU A C 1
ATOM 1356 O O . GLU A 1 177 ? -6.427 9.223 6.811 1.00 95.00 177 GLU A O 1
ATOM 1361 N N . LEU A 1 178 ? -5.509 7.180 7.025 1.00 96.00 178 LEU A N 1
ATOM 1362 C CA . LEU A 1 178 ? -5.414 7.233 8.481 1.00 96.00 178 LEU A CA 1
ATOM 1363 C C . LEU A 1 178 ? -4.506 8.381 8.962 1.00 96.00 178 LEU A C 1
ATOM 1365 O O . LEU A 1 178 ? -3.430 8.591 8.380 1.00 96.00 178 LEU A O 1
ATOM 1369 N N . PRO A 1 179 ? -4.874 9.052 10.073 1.00 96.38 179 PRO A N 1
ATOM 1370 C CA . PRO A 1 179 ? -3.985 9.943 10.812 1.00 96.38 179 PRO A CA 1
ATOM 1371 C C . PRO A 1 179 ? -2.673 9.261 11.211 1.00 96.38 179 PRO A C 1
ATOM 1373 O O . PRO A 1 179 ? -2.619 8.039 11.399 1.00 96.38 179 PRO A O 1
ATOM 1376 N N . LEU A 1 180 ? -1.616 10.060 11.379 1.00 95.00 180 LEU A N 1
ATOM 1377 C CA . LEU A 1 180 ? -0.269 9.577 11.693 1.00 95.00 180 LEU A CA 1
ATOM 1378 C C . LEU A 1 180 ? -0.248 8.709 12.960 1.00 95.00 180 LEU A C 1
ATOM 1380 O O . LEU A 1 180 ? 0.419 7.682 12.998 1.00 95.00 180 LEU A O 1
ATOM 1384 N N . GLU A 1 181 ? -1.029 9.071 13.970 1.00 96.19 181 GLU A N 1
ATOM 1385 C CA . GLU A 1 181 ? -1.148 8.365 15.242 1.00 96.19 181 GLU A CA 1
ATOM 1386 C C . GLU A 1 181 ? -1.655 6.930 15.049 1.00 96.19 181 GLU A C 1
ATOM 1388 O O . GLU A 1 181 ? -1.102 5.994 15.626 1.00 96.19 181 GLU A O 1
ATOM 1393 N N . LEU A 1 182 ? -2.669 6.733 14.199 1.00 97.19 182 LEU A N 1
ATOM 1394 C CA . LEU A 1 182 ? -3.211 5.402 13.906 1.00 97.19 182 LEU A CA 1
ATOM 1395 C C . LEU A 1 182 ? -2.271 4.599 13.002 1.00 97.19 182 LEU A C 1
ATOM 1397 O O . LEU A 1 182 ? -2.139 3.385 13.166 1.00 97.19 182 LEU A O 1
ATOM 1401 N N . ARG A 1 183 ? -1.567 5.268 12.082 1.00 96.19 183 ARG A N 1
ATOM 1402 C CA . ARG A 1 183 ? -0.516 4.631 11.278 1.00 96.19 183 ARG A CA 1
ATOM 1403 C C . ARG A 1 183 ? 0.667 4.176 12.125 1.00 96.19 183 ARG A C 1
ATOM 1405 O O . ARG A 1 183 ? 1.229 3.127 11.835 1.00 96.19 183 ARG A O 1
ATOM 1412 N N . ASN A 1 184 ? 1.015 4.903 13.184 1.00 96.00 184 ASN A N 1
ATOM 1413 C CA . ASN A 1 184 ? 2.048 4.472 14.123 1.00 96.00 184 ASN A CA 1
ATOM 1414 C C . ASN A 1 184 ? 1.629 3.188 14.844 1.00 96.00 184 ASN A C 1
ATOM 1416 O O . ASN A 1 184 ? 2.438 2.277 14.960 1.00 96.00 184 ASN A O 1
ATOM 1420 N N . VAL A 1 185 ? 0.353 3.054 15.234 1.00 97.50 185 VAL A N 1
ATOM 1421 C CA . VAL A 1 185 ? -0.163 1.782 15.774 1.00 97.50 185 VAL A CA 1
ATOM 1422 C C . VAL A 1 185 ? -0.033 0.661 14.738 1.00 97.50 185 VAL A C 1
ATOM 1424 O O . VAL A 1 185 ? 0.380 -0.443 15.079 1.00 97.50 185 VAL A O 1
ATOM 1427 N N . TYR A 1 186 ? -0.335 0.933 13.466 1.00 97.50 186 TYR A N 1
ATOM 1428 C CA . TYR A 1 186 ? -0.150 -0.044 12.389 1.00 97.50 186 TYR A CA 1
ATOM 1429 C C . TYR A 1 186 ? 1.324 -0.456 12.209 1.00 97.50 186 TYR A C 1
ATOM 1431 O O . TYR A 1 186 ? 1.626 -1.647 12.121 1.00 97.50 186 TYR A O 1
ATOM 1439 N N . GLU A 1 187 ? 2.249 0.503 12.207 1.00 97.19 187 GLU A N 1
ATOM 1440 C CA . GLU A 1 187 ? 3.691 0.244 12.135 1.00 97.19 187 GLU A CA 1
ATOM 1441 C C . GLU A 1 187 ? 4.184 -0.559 13.349 1.00 97.19 187 GLU A C 1
ATOM 1443 O O . GLU A 1 187 ? 4.956 -1.500 13.188 1.00 97.19 187 GLU A O 1
ATOM 1448 N N . GLU A 1 188 ? 3.718 -0.246 14.557 1.00 97.56 188 GLU A N 1
ATOM 1449 C CA . GLU A 1 188 ? 4.096 -0.963 15.779 1.00 97.56 188 GLU A CA 1
ATOM 1450 C C . GLU A 1 188 ? 3.605 -2.419 15.771 1.00 97.56 188 GLU A C 1
ATOM 1452 O O . GLU A 1 188 ? 4.347 -3.323 16.159 1.00 97.56 188 GLU A O 1
ATOM 1457 N N . GLU A 1 189 ? 2.381 -2.666 15.297 1.00 97.56 189 GLU A N 1
ATOM 1458 C CA . GLU A 1 189 ? 1.795 -4.011 15.240 1.00 97.56 189 GLU A CA 1
ATOM 1459 C C . GLU A 1 189 ? 2.427 -4.882 14.138 1.00 97.56 189 GLU A C 1
ATOM 1461 O O . GLU A 1 189 ? 2.650 -6.078 14.344 1.00 97.56 189 GLU A O 1
ATOM 1466 N N . PHE A 1 190 ? 2.725 -4.313 12.962 1.00 97.94 190 PHE A N 1
ATOM 1467 C CA . PHE A 1 190 ? 3.098 -5.102 11.778 1.00 97.94 190 PHE A CA 1
ATOM 1468 C C . PHE A 1 190 ? 4.508 -4.847 11.238 1.00 97.94 190 PHE A C 1
ATOM 1470 O O . PHE A 1 190 ? 5.053 -5.706 10.537 1.00 97.94 190 PHE A O 1
ATOM 1477 N N . GLY A 1 191 ? 5.134 -3.722 11.576 1.00 97.62 191 GLY A N 1
ATOM 1478 C CA . GLY A 1 191 ? 6.464 -3.325 11.108 1.00 97.62 191 GLY A CA 1
ATOM 1479 C C . GLY A 1 191 ? 7.555 -4.373 11.367 1.00 97.62 191 GLY A C 1
ATOM 1480 O O . GLY A 1 191 ? 8.264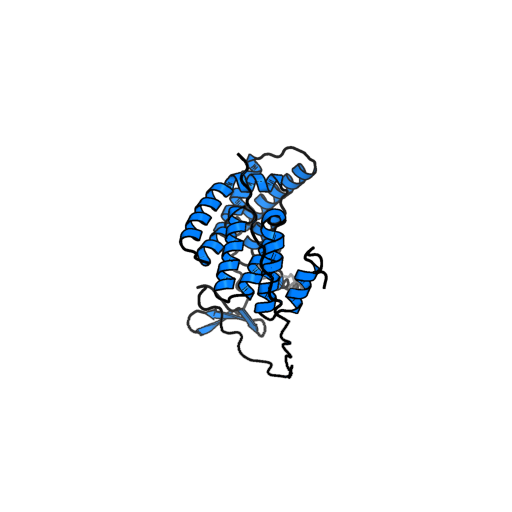 -4.729 10.421 1.00 97.62 191 GLY A O 1
ATOM 1481 N N . PRO A 1 192 ? 7.669 -4.964 12.576 1.00 98.19 192 PRO A N 1
ATOM 1482 C CA . PRO A 1 192 ? 8.681 -5.989 12.853 1.00 98.19 192 PRO A CA 1
ATOM 1483 C C . PRO A 1 192 ? 8.533 -7.260 12.004 1.00 98.19 192 PRO A C 1
ATOM 1485 O O . PRO A 1 192 ? 9.518 -7.909 11.650 1.00 98.19 192 PRO A O 1
ATOM 1488 N N . GLN A 1 193 ? 7.301 -7.659 11.674 1.00 97.81 193 GLN A N 1
ATOM 1489 C CA . GLN A 1 193 ? 7.065 -8.793 10.778 1.00 97.81 193 GLN A CA 1
ATOM 1490 C C . GLN A 1 193 ? 7.379 -8.417 9.326 1.00 97.81 193 GLN A C 1
ATOM 1492 O O . GLN A 1 193 ? 8.056 -9.175 8.633 1.00 97.81 193 GLN A O 1
ATOM 1497 N N . ALA A 1 194 ? 6.930 -7.240 8.888 1.00 97.88 194 ALA A N 1
ATOM 1498 C CA . ALA A 1 194 ? 7.166 -6.732 7.544 1.00 97.88 194 ALA A CA 1
ATOM 1499 C C . ALA A 1 194 ? 8.666 -6.584 7.242 1.00 97.88 194 ALA A C 1
ATOM 1501 O O . ALA A 1 194 ? 9.110 -6.935 6.150 1.00 97.88 194 ALA A O 1
ATOM 1502 N N . MET A 1 195 ? 9.459 -6.121 8.216 1.00 98.19 195 MET A N 1
ATOM 1503 C CA . MET A 1 195 ? 10.908 -5.963 8.062 1.00 98.19 195 MET A CA 1
ATOM 1504 C C . MET A 1 195 ? 11.615 -7.305 7.863 1.00 98.19 195 MET A C 1
ATOM 1506 O O . MET A 1 195 ? 12.404 -7.435 6.933 1.00 98.19 195 MET A O 1
ATOM 1510 N N . ARG A 1 196 ? 11.270 -8.327 8.657 1.00 97.62 196 ARG A N 1
ATOM 1511 C CA . ARG A 1 196 ? 11.815 -9.686 8.481 1.00 97.62 196 ARG A CA 1
ATOM 1512 C C . ARG A 1 196 ? 11.533 -10.230 7.080 1.00 97.62 196 ARG A C 1
ATOM 1514 O O . ARG A 1 196 ? 12.439 -10.699 6.400 1.00 97.62 196 ARG A O 1
ATOM 1521 N N . LEU A 1 197 ? 10.295 -10.087 6.605 1.00 96.56 197 LEU A N 1
ATOM 1522 C CA . LEU A 1 197 ? 9.921 -10.523 5.256 1.00 96.56 197 LEU A CA 1
ATOM 1523 C C . LEU A 1 197 ? 10.631 -9.718 4.157 1.00 96.56 197 LEU A C 1
ATOM 1525 O O . LEU A 1 197 ? 10.974 -10.273 3.114 1.00 96.56 197 LEU A O 1
ATOM 1529 N N . LEU A 1 198 ? 10.872 -8.422 4.373 1.00 97.38 198 LEU A N 1
ATOM 1530 C CA . LEU A 1 198 ? 11.665 -7.601 3.459 1.00 97.38 198 LEU A CA 1
ATOM 1531 C C . LEU A 1 198 ? 13.117 -8.085 3.388 1.00 97.38 198 LEU A C 1
ATOM 1533 O O . LEU A 1 198 ? 13.666 -8.172 2.289 1.00 97.38 198 LEU A O 1
ATOM 1537 N N . GLU A 1 199 ? 13.747 -8.378 4.523 1.00 96.50 199 GLU A N 1
ATOM 1538 C CA . GLU A 1 199 ? 15.119 -8.895 4.582 1.00 96.50 199 GLU A CA 1
ATOM 1539 C C . GLU A 1 199 ? 15.231 -10.224 3.823 1.00 96.50 199 GLU A C 1
ATOM 1541 O O . GLU A 1 199 ? 16.084 -10.364 2.941 1.00 96.50 199 GLU A O 1
ATOM 1546 N N . GLU A 1 200 ? 14.296 -11.146 4.062 1.00 95.94 200 GLU A N 1
ATOM 1547 C CA . GLU A 1 200 ? 14.196 -12.420 3.342 1.00 95.94 200 GLU A CA 1
ATOM 1548 C C . GLU A 1 200 ? 14.007 -12.228 1.828 1.00 95.94 200 GLU A C 1
ATOM 1550 O O . GLU A 1 200 ? 14.695 -12.861 1.021 1.00 95.94 200 GLU A O 1
ATOM 1555 N N . ALA A 1 201 ? 13.098 -11.335 1.421 1.00 95.81 201 ALA A N 1
ATOM 1556 C CA . ALA A 1 201 ? 12.851 -11.027 0.012 1.00 95.81 201 ALA A CA 1
ATOM 1557 C C . ALA A 1 201 ? 14.074 -10.387 -0.666 1.00 95.81 201 ALA A C 1
ATOM 1559 O O . ALA A 1 201 ? 14.355 -10.649 -1.840 1.00 95.81 201 ALA A O 1
ATOM 1560 N N . SER A 1 202 ? 14.823 -9.573 0.079 1.00 94.50 202 SER A N 1
ATOM 1561 C CA . SER A 1 202 ? 15.979 -8.832 -0.426 1.00 94.50 202 SER A CA 1
ATOM 1562 C C . SER A 1 202 ? 17.203 -9.716 -0.634 1.00 94.50 202 SER A C 1
ATOM 1564 O O . SER A 1 202 ? 17.959 -9.472 -1.569 1.00 94.50 202 SER A O 1
ATOM 1566 N N . ALA A 1 203 ? 17.368 -10.778 0.158 1.00 94.75 203 ALA A N 1
ATOM 1567 C CA . ALA A 1 203 ? 18.486 -11.713 0.018 1.00 94.75 203 ALA A CA 1
ATOM 1568 C C . ALA A 1 203 ? 18.548 -12.400 -1.361 1.00 94.75 203 ALA A C 1
ATOM 1570 O O . ALA A 1 203 ? 19.603 -12.881 -1.765 1.00 94.75 203 ALA A O 1
ATOM 1571 N N . ARG A 1 204 ? 17.425 -12.461 -2.091 1.00 89.25 204 ARG A N 1
ATOM 1572 C CA . ARG A 1 204 ? 17.328 -13.124 -3.404 1.00 89.25 204 ARG A CA 1
ATOM 1573 C C . ARG A 1 204 ? 16.957 -12.182 -4.554 1.00 89.25 204 ARG A C 1
ATOM 1575 O O . ARG A 1 204 ? 16.796 -12.669 -5.667 1.00 89.25 204 ARG A O 1
ATOM 1582 N N . VAL A 1 205 ? 16.786 -10.881 -4.283 1.00 89.31 205 VAL A N 1
ATOM 1583 C CA . VAL A 1 205 ? 16.395 -9.830 -5.253 1.00 89.31 205 VAL A CA 1
ATOM 1584 C C . VAL A 1 205 ? 15.232 -10.268 -6.161 1.00 89.31 205 VAL A C 1
ATOM 1586 O O . VAL A 1 205 ? 15.240 -10.102 -7.376 1.00 89.31 205 VAL A O 1
ATOM 1589 N N . ARG A 1 206 ? 14.211 -10.890 -5.563 1.00 91.62 206 ARG A N 1
ATOM 1590 C CA . ARG A 1 206 ? 13.063 -11.435 -6.297 1.00 91.62 206 ARG A CA 1
ATOM 1591 C C . ARG A 1 206 ? 11.913 -10.430 -6.333 1.00 91.62 206 ARG A C 1
ATOM 1593 O O . ARG A 1 206 ? 11.343 -10.114 -5.285 1.00 91.62 206 ARG A O 1
ATOM 1600 N N . LEU A 1 207 ? 11.576 -9.933 -7.528 1.00 94.00 207 LEU A N 1
ATOM 1601 C CA . LEU A 1 207 ? 10.546 -8.904 -7.734 1.00 94.00 207 LEU A CA 1
ATOM 1602 C C . LEU A 1 207 ? 9.188 -9.315 -7.148 1.00 94.00 207 LEU A C 1
ATOM 1604 O O . LEU A 1 207 ? 8.563 -8.536 -6.435 1.00 94.00 207 LEU A O 1
ATOM 1608 N N . ASP A 1 208 ? 8.756 -10.553 -7.385 1.00 94.50 208 ASP A N 1
ATOM 1609 C CA . ASP A 1 208 ? 7.505 -11.121 -6.871 1.00 94.50 208 ASP A CA 1
ATOM 1610 C C . ASP A 1 208 ? 7.429 -11.067 -5.338 1.00 94.50 208 ASP A C 1
ATOM 1612 O O . ASP A 1 208 ? 6.394 -10.698 -4.774 1.00 94.50 208 ASP A O 1
ATOM 1616 N N . ARG A 1 209 ? 8.540 -11.369 -4.657 1.00 96.00 209 ARG A N 1
ATOM 1617 C CA . ARG A 1 209 ? 8.633 -11.347 -3.192 1.00 96.00 209 ARG A CA 1
ATOM 1618 C C . ARG A 1 209 ? 8.616 -9.929 -2.641 1.00 96.00 209 ARG A C 1
ATOM 1620 O O . ARG A 1 209 ? 7.886 -9.671 -1.688 1.00 96.00 209 ARG A O 1
ATOM 1627 N N . LEU A 1 210 ? 9.347 -9.003 -3.260 1.00 96.81 210 LEU A N 1
ATOM 1628 C CA . LEU A 1 210 ? 9.308 -7.586 -2.882 1.00 96.81 210 LEU A CA 1
ATOM 1629 C C . LEU A 1 210 ? 7.895 -7.014 -3.049 1.00 96.81 210 LEU A C 1
ATOM 1631 O O . LEU A 1 210 ? 7.362 -6.383 -2.136 1.00 96.81 210 LEU A O 1
ATOM 1635 N N . LEU A 1 211 ? 7.244 -7.315 -4.175 1.00 95.38 211 LEU A N 1
ATOM 1636 C CA . LEU A 1 211 ? 5.865 -6.911 -4.417 1.00 95.38 211 LEU A CA 1
ATOM 1637 C C . LEU A 1 211 ? 4.899 -7.549 -3.425 1.00 95.38 211 LEU A C 1
ATOM 1639 O O . LEU A 1 211 ? 3.952 -6.884 -3.026 1.00 95.38 211 LEU A O 1
ATOM 1643 N N . ALA A 1 212 ? 5.099 -8.805 -3.015 1.00 94.38 212 ALA A N 1
ATOM 1644 C CA . ALA A 1 212 ? 4.274 -9.450 -1.993 1.00 94.38 212 ALA A CA 1
ATOM 1645 C C . ALA A 1 212 ? 4.385 -8.749 -0.628 1.00 94.38 212 ALA A C 1
ATOM 1647 O O . ALA A 1 212 ? 3.363 -8.537 0.026 1.00 94.38 212 ALA A O 1
ATOM 1648 N N . VAL A 1 213 ? 5.589 -8.325 -0.225 1.00 96.50 213 VAL A N 1
ATOM 1649 C CA . VAL A 1 213 ? 5.796 -7.561 1.018 1.00 96.50 213 VAL A CA 1
ATOM 1650 C C . VAL A 1 213 ? 5.114 -6.196 0.939 1.00 96.50 213 VAL A C 1
ATOM 1652 O O . VAL A 1 213 ? 4.307 -5.876 1.810 1.00 96.50 213 VAL A O 1
ATOM 1655 N N . ALA A 1 214 ? 5.362 -5.426 -0.127 1.00 95.75 214 ALA A N 1
ATOM 1656 C CA . ALA A 1 214 ? 4.742 -4.112 -0.333 1.00 95.75 214 ALA A CA 1
ATOM 1657 C C . ALA A 1 214 ? 3.206 -4.183 -0.313 1.00 95.75 214 ALA A C 1
ATOM 1659 O O . ALA A 1 214 ? 2.533 -3.323 0.247 1.00 95.75 214 ALA A O 1
ATOM 1660 N N . ARG A 1 215 ? 2.664 -5.252 -0.901 1.00 93.25 215 ARG A N 1
ATOM 1661 C CA . ARG A 1 215 ? 1.233 -5.548 -0.975 1.00 93.25 215 ARG A CA 1
ATOM 1662 C C . ARG A 1 215 ? 0.611 -5.933 0.364 1.00 93.25 215 ARG A C 1
ATOM 1664 O O . ARG A 1 215 ? -0.529 -5.553 0.617 1.00 93.25 215 ARG A O 1
ATOM 1671 N N . SER A 1 216 ? 1.320 -6.711 1.177 1.00 94.19 216 SER A N 1
ATOM 1672 C CA . SER A 1 216 ? 0.800 -7.236 2.449 1.00 94.19 216 SER A CA 1
ATOM 1673 C C . SER A 1 216 ? 0.928 -6.229 3.595 1.00 94.19 216 SER A C 1
ATOM 1675 O O . SER A 1 216 ? 0.167 -6.298 4.557 1.00 94.19 216 SER A O 1
ATOM 1677 N N . TYR A 1 217 ? 1.875 -5.292 3.482 1.00 96.50 217 TYR A N 1
ATOM 1678 C CA . TYR A 1 217 ? 2.197 -4.304 4.514 1.00 96.50 217 TYR A CA 1
ATOM 1679 C C . TYR A 1 217 ? 2.242 -2.866 3.960 1.00 96.50 217 TYR A C 1
ATOM 1681 O O . TYR A 1 217 ? 3.261 -2.180 4.125 1.00 96.50 217 TYR A O 1
ATOM 1689 N N . PRO A 1 218 ? 1.179 -2.392 3.278 1.00 95.44 218 PRO A N 1
ATOM 1690 C CA . PRO A 1 218 ? 1.158 -1.062 2.674 1.00 95.44 218 PRO A CA 1
ATOM 1691 C C . PRO A 1 218 ? 1.324 0.025 3.741 1.00 95.44 218 PRO A C 1
ATOM 1693 O O . PRO A 1 218 ? 0.782 -0.078 4.835 1.00 95.44 218 PRO A O 1
ATOM 1696 N N . GLY A 1 219 ? 2.099 1.067 3.443 1.00 93.38 219 GLY A N 1
ATOM 1697 C CA . GLY A 1 219 ? 2.321 2.178 4.373 1.00 93.38 219 GLY A CA 1
ATOM 1698 C C . GLY A 1 219 ? 3.212 1.863 5.583 1.00 93.38 219 GLY A C 1
ATOM 1699 O O . GLY A 1 219 ? 3.488 2.775 6.364 1.00 93.38 219 GLY A O 1
ATOM 1700 N N . THR A 1 220 ? 3.720 0.633 5.737 1.00 96.69 220 THR A N 1
ATOM 1701 C CA . THR A 1 220 ? 4.805 0.371 6.699 1.00 96.69 220 THR A CA 1
ATOM 1702 C C . THR A 1 220 ? 6.159 0.827 6.156 1.00 96.69 220 THR A C 1
ATOM 1704 O O . THR A 1 220 ? 6.341 0.947 4.938 1.00 96.69 220 THR A O 1
ATOM 1707 N N . THR A 1 221 ? 7.156 1.020 7.024 1.00 95.94 221 THR A N 1
ATOM 1708 C CA . THR A 1 221 ? 8.528 1.342 6.578 1.00 95.94 221 THR A CA 1
ATOM 1709 C C . THR A 1 221 ? 9.093 0.249 5.670 1.00 95.94 221 THR A C 1
ATOM 1711 O O . THR A 1 221 ? 9.665 0.535 4.615 1.00 95.94 221 THR A O 1
ATOM 1714 N N . ALA A 1 222 ? 8.886 -1.017 6.039 1.00 96.62 222 ALA A N 1
ATOM 1715 C CA . ALA A 1 222 ? 9.309 -2.155 5.231 1.00 96.62 222 ALA A CA 1
ATOM 1716 C C . ALA A 1 222 ? 8.529 -2.251 3.909 1.00 96.62 222 ALA A C 1
ATOM 1718 O O . ALA A 1 222 ? 9.129 -2.515 2.870 1.00 96.62 222 ALA A O 1
ATOM 1719 N N . GLY A 1 223 ? 7.222 -1.979 3.915 1.00 96.38 223 GLY A N 1
ATOM 1720 C CA . GLY A 1 223 ? 6.390 -1.967 2.711 1.00 96.38 223 GLY A CA 1
ATOM 1721 C C . GLY A 1 223 ? 6.825 -0.907 1.700 1.00 96.38 223 GLY A C 1
ATOM 1722 O O . GLY A 1 223 ? 6.991 -1.222 0.522 1.00 96.38 223 GLY A O 1
ATOM 1723 N N . ARG A 1 224 ? 7.106 0.324 2.155 1.00 95.88 224 ARG A N 1
ATOM 1724 C CA . ARG A 1 224 ? 7.659 1.397 1.307 1.00 95.88 224 ARG A CA 1
ATOM 1725 C C . ARG A 1 224 ? 9.012 1.019 0.709 1.00 95.88 224 ARG A C 1
ATOM 1727 O O . ARG A 1 224 ? 9.218 1.163 -0.494 1.00 95.88 224 ARG A O 1
ATOM 1734 N N . ARG A 1 225 ? 9.919 0.474 1.528 1.00 95.62 225 ARG A N 1
ATOM 1735 C CA . ARG A 1 225 ? 11.233 -0.014 1.074 1.00 95.62 225 ARG A CA 1
ATOM 1736 C C . ARG A 1 225 ? 11.114 -1.139 0.055 1.00 95.62 225 ARG A C 1
ATOM 1738 O O . ARG A 1 225 ? 11.833 -1.134 -0.942 1.00 95.62 225 ARG A O 1
ATOM 1745 N N . ALA A 1 226 ? 10.209 -2.086 0.290 1.00 96.75 226 ALA A N 1
ATOM 1746 C CA . ALA A 1 226 ? 9.926 -3.172 -0.637 1.00 96.75 226 ALA A CA 1
ATOM 1747 C C . ALA A 1 226 ? 9.418 -2.631 -1.979 1.00 96.75 226 ALA A C 1
ATOM 1749 O O . ALA A 1 226 ? 9.892 -3.065 -3.026 1.00 96.75 226 ALA A O 1
ATOM 1750 N N . LEU A 1 227 ? 8.508 -1.651 -1.944 1.00 96.12 227 LEU A N 1
ATOM 1751 C CA . LEU A 1 227 ? 7.942 -1.022 -3.135 1.00 96.12 227 LEU A CA 1
ATOM 1752 C C . LEU A 1 227 ? 9.008 -0.277 -3.950 1.00 96.12 227 LEU A C 1
ATOM 1754 O O . LEU A 1 227 ? 9.093 -0.469 -5.161 1.00 96.12 227 LEU A O 1
ATOM 1758 N N . PHE A 1 228 ? 9.868 0.501 -3.288 1.00 96.00 228 PHE A N 1
ATOM 1759 C CA . PHE A 1 228 ? 10.987 1.181 -3.942 1.00 96.00 228 PHE A CA 1
ATOM 1760 C C . PHE A 1 228 ? 11.979 0.185 -4.563 1.00 96.00 228 PHE A C 1
ATOM 1762 O O . PHE A 1 228 ? 12.330 0.306 -5.733 1.00 96.00 228 PHE A O 1
ATOM 1769 N N . ARG A 1 229 ? 12.388 -0.856 -3.822 1.00 96.31 229 ARG A N 1
ATOM 1770 C CA . ARG A 1 229 ? 13.286 -1.902 -4.350 1.00 96.31 229 ARG A CA 1
ATOM 1771 C C . ARG A 1 229 ? 12.665 -2.655 -5.524 1.00 96.31 229 ARG A C 1
ATOM 1773 O O . ARG A 1 229 ? 13.365 -2.950 -6.485 1.00 96.31 229 ARG A O 1
ATOM 1780 N N . ALA A 1 230 ? 11.364 -2.939 -5.472 1.00 96.81 230 ALA A N 1
ATOM 1781 C CA . ALA A 1 230 ? 10.645 -3.543 -6.588 1.00 96.81 230 ALA A CA 1
ATOM 1782 C C . ALA A 1 230 ? 10.681 -2.645 -7.836 1.00 96.81 230 ALA A C 1
ATOM 1784 O O . ALA A 1 230 ? 10.883 -3.152 -8.936 1.00 96.81 230 ALA A O 1
ATOM 1785 N N . ALA A 1 231 ? 10.544 -1.324 -7.671 1.00 96.56 231 ALA A N 1
ATOM 1786 C CA . ALA A 1 231 ? 10.669 -0.379 -8.778 1.00 96.56 231 ALA A CA 1
ATOM 1787 C C . ALA A 1 231 ? 12.074 -0.388 -9.400 1.00 96.56 231 ALA A C 1
ATOM 1789 O O . ALA A 1 231 ? 12.184 -0.412 -10.622 1.00 96.56 231 ALA A O 1
ATOM 1790 N N . VAL A 1 232 ? 13.133 -0.448 -8.583 1.00 96.31 232 VAL A N 1
ATOM 1791 C CA . VAL A 1 232 ? 14.521 -0.553 -9.071 1.00 96.31 232 VAL A CA 1
ATOM 1792 C C . VAL A 1 232 ? 14.733 -1.846 -9.865 1.00 96.31 232 VAL A C 1
ATOM 1794 O O . VAL A 1 232 ? 15.213 -1.798 -10.990 1.00 96.31 232 VAL A O 1
ATOM 1797 N N . VAL A 1 233 ? 14.288 -2.996 -9.346 1.00 96.50 233 VAL A N 1
ATOM 1798 C CA . VAL A 1 233 ? 14.395 -4.281 -10.068 1.00 96.50 233 VAL A CA 1
ATOM 1799 C C . VAL A 1 233 ? 13.601 -4.262 -11.384 1.00 96.50 233 VAL A C 1
ATOM 1801 O O . VAL A 1 233 ? 14.046 -4.800 -12.400 1.00 96.50 233 VAL A O 1
ATOM 1804 N N . ALA A 1 234 ? 12.424 -3.628 -11.398 1.00 96.31 234 ALA A N 1
ATOM 1805 C CA . ALA A 1 234 ? 11.638 -3.447 -12.617 1.00 96.31 234 ALA A CA 1
ATOM 1806 C C . ALA A 1 234 ? 12.345 -2.526 -13.630 1.00 96.31 234 ALA A C 1
ATOM 1808 O O . ALA A 1 234 ? 12.313 -2.792 -14.827 1.00 96.31 234 ALA A O 1
ATOM 1809 N N . TRP A 1 235 ? 13.016 -1.472 -13.167 1.00 97.12 235 TRP A N 1
ATOM 1810 C CA . TRP A 1 235 ? 13.830 -0.606 -14.018 1.00 97.12 235 TRP A CA 1
ATOM 1811 C C . TRP A 1 235 ? 15.017 -1.361 -14.629 1.00 97.12 235 TRP A C 1
ATOM 1813 O O . TRP A 1 235 ? 15.195 -1.324 -15.845 1.00 97.12 235 TRP A O 1
ATOM 1823 N N . ASP A 1 236 ? 15.773 -2.103 -13.815 1.00 96.75 236 ASP A N 1
ATOM 1824 C CA . ASP A 1 236 ? 16.958 -2.853 -14.259 1.00 96.75 236 ASP A CA 1
ATOM 1825 C C . ASP A 1 236 ? 16.619 -3.939 -15.294 1.00 96.75 236 ASP A C 1
ATOM 1827 O O . ASP A 1 236 ? 17.438 -4.279 -16.145 1.00 96.75 236 ASP A O 1
ATOM 1831 N N . SER A 1 237 ? 15.389 -4.460 -15.258 1.00 96.25 237 SER A N 1
ATOM 1832 C CA . SER A 1 237 ? 14.864 -5.418 -16.243 1.00 96.25 237 SER A CA 1
ATOM 1833 C C . SER A 1 237 ? 14.248 -4.764 -17.489 1.00 96.25 237 SER A C 1
ATOM 1835 O O . SER A 1 237 ? 13.732 -5.464 -18.358 1.00 96.25 237 SER A O 1
ATOM 1837 N N . GLY A 1 238 ? 14.287 -3.432 -17.601 1.00 96.19 238 GLY A N 1
ATOM 1838 C CA . GLY A 1 238 ? 13.705 -2.679 -18.718 1.00 96.19 238 GLY A CA 1
ATOM 1839 C C . GLY A 1 238 ? 12.181 -2.523 -18.653 1.00 96.19 238 GLY A C 1
ATOM 1840 O O . GLY A 1 238 ? 11.570 -1.986 -19.577 1.00 96.19 238 GLY A O 1
ATOM 1841 N N . ALA A 1 239 ? 11.535 -2.949 -17.563 1.00 95.94 239 ALA A N 1
ATOM 1842 C CA . ALA A 1 239 ? 10.094 -2.830 -17.353 1.00 95.94 239 ALA A CA 1
ATOM 1843 C C . ALA A 1 239 ? 9.705 -1.426 -16.844 1.00 95.94 239 ALA A C 1
ATOM 1845 O O . ALA A 1 239 ? 9.069 -1.271 -15.795 1.00 95.94 239 ALA A O 1
ATOM 1846 N N . PHE A 1 240 ? 10.060 -0.387 -17.607 1.00 96.81 240 PHE A N 1
ATOM 1847 C CA . PHE A 1 240 ? 9.949 1.021 -17.204 1.00 96.81 240 PHE A CA 1
ATOM 1848 C C . PHE A 1 240 ? 8.527 1.446 -16.820 1.00 96.81 240 PHE A C 1
ATOM 1850 O O . PHE A 1 240 ? 8.338 2.121 -15.812 1.00 96.81 240 PHE A O 1
ATOM 1857 N N . GLY A 1 241 ? 7.505 0.993 -17.554 1.00 93.44 241 GLY A N 1
ATOM 1858 C CA . GLY A 1 241 ? 6.109 1.295 -17.217 1.00 93.44 241 GLY A CA 1
ATOM 1859 C C . GLY A 1 241 ? 5.666 0.691 -15.877 1.00 93.44 241 GLY A C 1
ATOM 1860 O O . GLY A 1 241 ? 4.874 1.289 -15.151 1.00 93.44 241 GLY A O 1
ATOM 1861 N N . THR A 1 242 ? 6.197 -0.478 -15.505 1.00 94.81 242 THR A N 1
ATOM 1862 C CA . THR A 1 242 ? 5.943 -1.075 -14.186 1.00 94.81 242 THR A CA 1
ATOM 1863 C C . THR A 1 242 ? 6.680 -0.308 -13.098 1.00 94.81 242 THR A C 1
ATOM 1865 O O . THR A 1 242 ? 6.068 0.013 -12.083 1.00 94.81 242 THR A O 1
ATOM 1868 N N . ALA A 1 243 ? 7.949 0.042 -13.322 1.00 96.62 243 ALA A N 1
ATOM 1869 C CA . ALA A 1 243 ? 8.719 0.861 -12.391 1.00 96.62 243 ALA A CA 1
ATOM 1870 C C . ALA A 1 243 ? 8.028 2.213 -12.116 1.00 96.62 243 ALA A C 1
ATOM 1872 O O . ALA A 1 243 ? 7.824 2.554 -10.952 1.00 96.62 243 ALA A O 1
ATOM 1873 N N . ALA A 1 244 ? 7.558 2.911 -13.160 1.00 96.12 244 ALA A N 1
ATOM 1874 C CA . ALA A 1 244 ? 6.812 4.166 -13.036 1.00 96.12 244 ALA A CA 1
ATOM 1875 C C . ALA A 1 244 ? 5.571 4.020 -12.140 1.00 96.12 244 ALA A C 1
ATOM 1877 O O . ALA A 1 244 ? 5.414 4.776 -11.187 1.00 96.12 244 ALA A O 1
ATOM 1878 N N . ARG A 1 245 ? 4.727 3.003 -12.370 1.00 94.56 245 ARG A N 1
ATOM 1879 C CA . ARG A 1 245 ? 3.520 2.764 -11.551 1.00 94.56 245 ARG A CA 1
ATOM 1880 C C . ARG A 1 245 ? 3.835 2.466 -10.083 1.00 94.56 245 ARG A C 1
ATOM 1882 O O . ARG A 1 245 ? 3.086 2.870 -9.195 1.00 94.56 245 ARG A O 1
ATOM 1889 N N . LEU A 1 246 ? 4.917 1.734 -9.811 1.00 95.25 246 LEU A N 1
ATOM 1890 C CA . LEU A 1 246 ? 5.334 1.433 -8.437 1.00 95.25 246 LEU A CA 1
ATOM 1891 C C . LEU A 1 246 ? 5.814 2.699 -7.711 1.00 95.25 246 LEU A C 1
ATOM 1893 O O . LEU A 1 246 ? 5.493 2.882 -6.536 1.00 95.25 246 LEU A O 1
ATOM 1897 N N . LEU A 1 247 ? 6.530 3.582 -8.411 1.00 95.31 247 LEU A N 1
ATOM 1898 C CA . LEU A 1 247 ? 6.994 4.865 -7.876 1.00 95.31 247 LEU A CA 1
ATOM 1899 C C . LEU A 1 247 ? 5.849 5.860 -7.690 1.00 95.31 247 LEU A C 1
ATOM 1901 O O . LEU A 1 247 ? 5.773 6.491 -6.639 1.00 95.31 247 LEU A O 1
ATOM 1905 N N . GLU A 1 248 ? 4.905 5.917 -8.629 1.00 93.31 248 GLU A N 1
ATOM 1906 C CA . GLU A 1 248 ? 3.680 6.707 -8.492 1.00 93.31 248 GLU A CA 1
ATOM 1907 C C . GLU A 1 248 ? 2.906 6.286 -7.234 1.00 93.31 248 GLU A C 1
ATOM 1909 O O . GLU A 1 248 ? 2.502 7.119 -6.419 1.00 93.31 248 GLU A O 1
ATOM 1914 N N . ARG A 1 249 ? 2.735 4.973 -7.028 1.00 92.88 249 ARG A N 1
ATOM 1915 C CA . ARG A 1 249 ? 2.095 4.434 -5.823 1.00 92.88 249 ARG A CA 1
ATOM 1916 C C . ARG A 1 249 ? 2.846 4.835 -4.552 1.00 92.88 249 ARG A C 1
ATOM 1918 O O . ARG A 1 249 ? 2.203 5.188 -3.569 1.00 92.88 249 ARG A O 1
ATOM 1925 N N . LEU A 1 250 ? 4.180 4.813 -4.568 1.00 93.31 250 LEU A N 1
ATOM 1926 C CA . LEU A 1 250 ? 4.997 5.258 -3.437 1.00 93.31 250 LEU A CA 1
ATOM 1927 C C . LEU A 1 250 ? 4.824 6.762 -3.170 1.00 93.31 250 LEU A C 1
ATOM 1929 O O . LEU A 1 250 ? 4.704 7.160 -2.016 1.00 93.31 250 LEU A O 1
ATOM 1933 N N . ARG A 1 251 ? 4.751 7.588 -4.220 1.00 91.12 251 ARG A N 1
ATOM 1934 C CA . ARG A 1 251 ? 4.541 9.042 -4.135 1.00 91.12 251 ARG A CA 1
ATOM 1935 C C . ARG A 1 251 ? 3.178 9.414 -3.549 1.00 91.12 251 ARG A C 1
ATOM 1937 O O . ARG A 1 251 ? 3.063 10.452 -2.901 1.00 91.12 251 ARG A O 1
ATOM 1944 N N . ARG A 1 252 ? 2.156 8.574 -3.743 1.00 89.44 252 ARG A N 1
ATOM 1945 C CA . ARG A 1 252 ? 0.824 8.762 -3.144 1.00 89.44 252 ARG A CA 1
ATOM 1946 C C . ARG A 1 252 ? 0.798 8.539 -1.627 1.00 89.44 252 ARG A C 1
ATOM 1948 O O . ARG A 1 252 ? -0.157 8.987 -1.003 1.00 89.44 252 ARG A O 1
ATOM 1955 N N . ASP A 1 253 ? 1.797 7.881 -1.026 1.00 90.94 253 ASP A N 1
ATOM 1956 C CA . ASP A 1 253 ? 1.875 7.727 0.434 1.00 90.94 253 ASP A CA 1
ATOM 1957 C C . ASP A 1 253 ? 2.416 9.017 1.085 1.00 90.94 253 ASP A C 1
ATOM 1959 O O . ASP A 1 253 ? 3.597 9.339 0.917 1.00 90.94 253 ASP A O 1
ATOM 1963 N N . PRO A 1 254 ? 1.613 9.730 1.902 1.00 85.31 254 PRO A N 1
ATOM 1964 C CA . PRO A 1 254 ? 2.052 10.941 2.590 1.00 85.31 254 PRO A CA 1
ATOM 1965 C C . PRO A 1 254 ? 3.286 10.743 3.476 1.00 85.31 254 PRO A C 1
ATOM 1967 O O . PRO A 1 254 ? 4.039 11.688 3.672 1.00 85.31 254 PRO A O 1
ATOM 1970 N N . LEU A 1 255 ? 3.519 9.533 4.003 1.00 85.19 255 LEU A N 1
ATOM 1971 C CA . LEU A 1 255 ? 4.665 9.235 4.872 1.00 85.19 255 LEU A CA 1
ATOM 1972 C C . LEU A 1 255 ? 5.890 8.719 4.116 1.00 85.19 255 LEU A C 1
ATOM 1974 O O . LEU A 1 255 ? 6.973 8.639 4.694 1.00 85.19 255 LEU A O 1
ATOM 1978 N N . ALA A 1 256 ? 5.770 8.416 2.821 1.00 80.00 256 ALA A N 1
ATOM 1979 C CA . ALA A 1 256 ? 6.946 8.201 1.978 1.00 80.00 256 ALA A CA 1
ATOM 1980 C C . ALA A 1 256 ? 7.736 9.502 1.757 1.00 80.00 256 ALA A C 1
ATOM 1982 O O . ALA A 1 256 ? 8.877 9.463 1.282 1.00 80.00 256 ALA A O 1
ATOM 1983 N N . SER A 1 257 ? 7.135 10.647 2.115 1.00 64.12 257 SER A N 1
ATOM 1984 C CA . SER A 1 257 ? 7.581 11.975 1.724 1.00 64.12 257 SER A CA 1
ATOM 1985 C C . SER A 1 257 ? 8.980 12.360 2.228 1.00 64.12 257 SER A C 1
ATOM 1987 O O . SER A 1 257 ? 9.592 13.264 1.667 1.00 64.12 257 SER A O 1
ATOM 1989 N N . THR A 1 258 ? 9.477 11.727 3.293 1.00 70.00 258 THR A N 1
ATOM 1990 C CA . THR A 1 258 ? 10.701 12.153 3.993 1.00 70.00 258 THR A CA 1
ATOM 1991 C C . THR A 1 258 ? 11.972 11.468 3.502 1.00 70.00 258 THR A C 1
ATOM 1993 O O . THR A 1 258 ? 13.005 12.123 3.420 1.00 70.00 258 THR A O 1
ATOM 1996 N N . GLU A 1 259 ? 11.920 10.180 3.153 1.00 79.94 259 GLU A N 1
ATOM 1997 C CA . GLU A 1 259 ? 13.113 9.420 2.738 1.00 79.94 259 GLU A CA 1
ATOM 1998 C C . GLU A 1 259 ? 13.155 9.190 1.223 1.00 79.94 259 GLU A C 1
ATOM 2000 O O . GLU A 1 259 ? 14.215 9.290 0.608 1.00 79.94 259 GLU A O 1
ATOM 2005 N N . TYR A 1 260 ? 12.003 8.913 0.602 1.00 81.69 260 TYR A N 1
ATOM 2006 C CA . TYR A 1 260 ? 11.964 8.418 -0.776 1.00 81.69 260 TYR A CA 1
ATOM 2007 C C . TYR A 1 260 ? 11.370 9.398 -1.775 1.00 81.69 260 TYR A C 1
ATOM 2009 O O . TYR A 1 260 ? 11.523 9.168 -2.964 1.00 81.69 260 TYR A O 1
ATOM 2017 N N . ARG A 1 261 ? 10.717 10.483 -1.347 1.00 82.00 261 ARG A N 1
ATOM 2018 C CA . ARG A 1 261 ? 9.925 11.332 -2.254 1.00 82.00 261 ARG A CA 1
ATOM 2019 C C . ARG A 1 261 ? 10.710 11.924 -3.406 1.00 82.00 261 ARG A C 1
ATOM 2021 O O . ARG A 1 261 ? 10.389 11.644 -4.553 1.00 82.00 261 ARG A O 1
ATOM 2028 N N . SER A 1 262 ? 11.744 12.707 -3.099 1.00 85.75 262 SER A N 1
ATOM 2029 C CA . SER A 1 262 ? 12.528 13.397 -4.124 1.00 85.75 262 SER A CA 1
ATOM 2030 C C . SER A 1 262 ? 13.178 12.395 -5.074 1.00 85.75 262 SER A C 1
ATOM 2032 O O . SER A 1 262 ? 13.241 12.622 -6.276 1.00 85.75 262 SER A O 1
ATOM 2034 N N . LEU A 1 263 ? 13.632 11.256 -4.541 1.00 89.38 263 LEU A N 1
ATOM 2035 C CA . LEU A 1 263 ? 14.227 10.202 -5.352 1.00 89.38 263 LEU A CA 1
ATOM 2036 C C . LEU A 1 263 ? 13.173 9.487 -6.209 1.00 89.38 263 LEU A C 1
ATOM 2038 O O . LEU A 1 263 ? 13.421 9.241 -7.382 1.00 89.38 263 LEU A O 1
ATOM 2042 N N . ALA A 1 264 ? 11.999 9.189 -5.653 1.00 89.94 264 ALA A N 1
ATOM 2043 C CA . ALA A 1 264 ? 10.910 8.526 -6.355 1.00 89.94 264 ALA A CA 1
ATOM 2044 C C . ALA A 1 264 ? 10.360 9.392 -7.489 1.00 89.94 264 ALA A C 1
ATOM 2046 O O . ALA A 1 264 ? 10.165 8.865 -8.573 1.00 89.94 264 ALA A O 1
ATOM 2047 N N . GLU A 1 265 ? 10.194 10.700 -7.279 1.00 91.50 265 GLU A N 1
ATOM 2048 C CA . GLU A 1 265 ? 9.773 11.654 -8.316 1.00 91.50 265 GLU A CA 1
ATOM 2049 C C . GLU A 1 265 ? 10.779 11.685 -9.482 1.00 91.50 265 GLU A C 1
ATOM 2051 O O . GLU A 1 265 ? 10.396 11.553 -10.644 1.00 91.50 265 GLU A O 1
ATOM 2056 N N . VAL A 1 266 ? 12.083 11.770 -9.185 1.00 93.44 266 VAL A N 1
ATOM 2057 C CA . VAL A 1 266 ? 13.139 11.755 -10.215 1.00 93.44 266 VAL A CA 1
ATOM 2058 C C . VAL A 1 266 ? 13.166 10.427 -10.976 1.00 93.44 266 VAL A C 1
ATOM 2060 O O . VAL A 1 266 ? 13.268 10.417 -12.204 1.00 93.44 266 VAL A O 1
ATOM 2063 N N . TRP A 1 267 ? 13.062 9.300 -10.269 1.00 94.94 267 TRP A N 1
ATOM 2064 C CA . TRP A 1 267 ? 13.035 7.983 -10.903 1.00 94.94 267 TRP A CA 1
ATOM 2065 C C . TRP A 1 267 ? 11.745 7.754 -11.697 1.00 94.94 267 TRP A C 1
ATOM 2067 O O . TRP A 1 267 ? 11.810 7.158 -12.767 1.00 94.94 267 TRP A O 1
ATOM 2077 N N . GLU A 1 268 ? 10.594 8.244 -11.233 1.00 95.25 268 GLU A N 1
ATOM 2078 C CA . GLU A 1 268 ? 9.304 8.142 -11.930 1.00 95.25 268 GLU A CA 1
ATOM 2079 C C . GLU A 1 268 ? 9.391 8.867 -13.273 1.00 95.25 268 GLU A C 1
ATOM 2081 O O . GLU A 1 268 ? 9.082 8.282 -14.309 1.00 95.25 268 GLU A O 1
ATOM 2086 N N . VAL A 1 269 ? 9.926 10.090 -13.281 1.00 95.94 269 VAL A N 1
ATOM 2087 C CA . VAL A 1 269 ? 10.168 10.866 -14.507 1.00 95.94 269 VAL A CA 1
ATOM 2088 C C . VAL A 1 269 ? 11.113 10.119 -15.451 1.00 95.94 269 VAL A C 1
ATOM 2090 O O . VAL A 1 269 ? 10.824 10.010 -16.643 1.00 95.94 269 VAL A O 1
ATOM 2093 N N . ALA A 1 270 ? 12.210 9.552 -14.939 1.00 96.75 270 ALA A N 1
ATOM 2094 C CA . ALA A 1 270 ? 13.134 8.759 -15.750 1.00 96.75 270 ALA A CA 1
ATOM 2095 C C . ALA A 1 270 ? 12.456 7.515 -16.358 1.00 96.75 270 ALA A C 1
ATOM 2097 O O . ALA A 1 270 ? 12.635 7.242 -17.545 1.00 96.75 270 ALA A O 1
ATOM 2098 N N . CYS A 1 271 ? 11.633 6.803 -15.580 1.00 96.94 271 CYS A N 1
ATOM 2099 C CA . CYS A 1 271 ? 10.813 5.672 -16.032 1.00 96.94 271 CYS A CA 1
ATOM 2100 C C . CYS A 1 271 ? 9.841 6.077 -17.139 1.00 96.94 271 CYS A C 1
ATOM 2102 O O . CYS A 1 271 ? 9.758 5.398 -18.162 1.00 96.94 271 CYS A O 1
ATOM 2104 N N . LEU A 1 272 ? 9.140 7.196 -16.966 1.00 96.50 272 LEU A N 1
ATOM 2105 C CA . LEU A 1 272 ? 8.175 7.690 -17.943 1.00 96.50 272 LEU A CA 1
ATOM 2106 C C . LEU A 1 272 ? 8.865 8.078 -19.256 1.00 96.50 272 LEU A C 1
ATOM 2108 O O . LEU A 1 272 ? 8.445 7.613 -20.316 1.00 96.50 272 LEU A O 1
ATOM 2112 N N . LEU A 1 273 ? 9.988 8.801 -19.193 1.00 96.69 273 LEU A N 1
ATOM 2113 C CA . LEU A 1 273 ? 10.794 9.131 -20.374 1.00 96.69 273 LEU A CA 1
ATOM 2114 C C . LEU A 1 273 ? 11.327 7.880 -21.082 1.00 96.69 273 LEU A C 1
ATOM 2116 O O . LEU A 1 273 ? 11.213 7.777 -22.302 1.00 96.69 273 LEU A O 1
ATOM 2120 N N . ALA A 1 274 ? 11.858 6.911 -20.330 1.00 96.50 274 ALA A N 1
ATOM 2121 C CA . ALA A 1 274 ? 12.356 5.652 -20.883 1.00 96.50 274 ALA A CA 1
ATOM 2122 C C . ALA A 1 274 ? 11.242 4.802 -21.519 1.00 96.50 274 ALA A C 1
ATOM 2124 O O . ALA A 1 274 ? 11.490 4.072 -22.476 1.00 96.50 274 ALA A O 1
ATOM 2125 N N . SER A 1 275 ? 10.006 4.923 -21.027 1.00 96.12 275 SER A N 1
ATOM 2126 C CA . SER A 1 275 ? 8.824 4.276 -21.612 1.00 96.12 275 SER A CA 1
ATOM 2127 C C . SER A 1 275 ? 8.216 5.027 -22.808 1.00 96.12 275 SER A C 1
ATOM 2129 O O . SER A 1 275 ? 7.319 4.498 -23.460 1.00 96.12 275 SER A O 1
ATOM 2131 N N . GLY A 1 276 ? 8.699 6.239 -23.112 1.00 96.69 276 GLY A N 1
ATOM 2132 C CA . GLY A 1 276 ? 8.192 7.092 -24.191 1.00 96.69 276 GLY A CA 1
ATOM 2133 C C . GLY A 1 276 ? 7.015 8.002 -23.809 1.00 96.69 276 GLY A C 1
ATOM 2134 O O . GLY A 1 276 ? 6.514 8.724 -24.670 1.00 96.69 276 GLY A O 1
ATOM 2135 N N . ASP A 1 277 ? 6.590 8.028 -22.542 1.00 96.88 277 ASP A N 1
ATOM 2136 C CA . ASP A 1 277 ? 5.502 8.888 -22.054 1.00 96.88 277 ASP A CA 1
ATOM 2137 C C . ASP A 1 277 ? 6.033 10.239 -21.541 1.00 96.88 277 A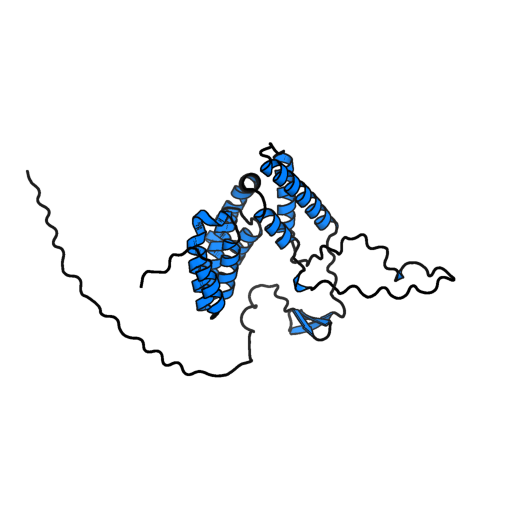SP A C 1
ATOM 2139 O O . ASP A 1 277 ? 6.036 10.550 -20.346 1.00 96.88 277 ASP A O 1
ATOM 2143 N N . ALA A 1 278 ? 6.523 11.063 -22.472 1.00 96.19 278 ALA A N 1
ATOM 2144 C CA . ALA A 1 278 ? 7.076 12.380 -22.153 1.00 96.19 278 ALA A CA 1
ATOM 2145 C C . ALA A 1 278 ? 6.038 13.339 -21.540 1.00 96.19 278 ALA A C 1
ATOM 2147 O O . ALA A 1 278 ? 6.388 14.168 -20.703 1.00 96.19 278 ALA A O 1
ATOM 2148 N N . ALA A 1 279 ? 4.762 13.207 -21.916 1.00 95.62 279 ALA A N 1
ATOM 2149 C CA . ALA A 1 279 ? 3.692 14.052 -21.395 1.00 95.62 279 ALA A CA 1
ATOM 2150 C C . ALA A 1 279 ? 3.401 13.752 -19.917 1.00 95.62 279 ALA A C 1
ATOM 2152 O O . ALA A 1 279 ? 3.213 14.673 -19.121 1.00 95.62 279 ALA A O 1
ATOM 2153 N N . ALA A 1 280 ? 3.381 12.475 -19.518 1.00 94.38 280 ALA A N 1
ATOM 2154 C CA . ALA A 1 280 ? 3.283 12.122 -18.107 1.00 94.38 280 ALA A CA 1
ATOM 2155 C C . ALA A 1 280 ? 4.527 12.560 -17.328 1.00 94.38 280 ALA A C 1
ATOM 2157 O O . ALA A 1 280 ? 4.384 13.091 -16.228 1.00 94.38 280 ALA A O 1
ATOM 2158 N N . ALA A 1 281 ? 5.720 12.396 -17.907 1.00 95.44 281 ALA A N 1
ATOM 2159 C CA . ALA A 1 281 ? 6.967 12.831 -17.285 1.00 95.44 281 ALA A CA 1
ATOM 2160 C C . ALA A 1 281 ? 6.963 14.340 -16.982 1.00 95.44 281 ALA A C 1
ATOM 2162 O O . ALA A 1 281 ? 7.330 14.743 -15.881 1.00 95.44 281 ALA A O 1
ATOM 2163 N N . GLU A 1 282 ? 6.499 15.167 -17.924 1.00 94.06 282 GLU A N 1
ATOM 2164 C CA . GLU A 1 282 ? 6.387 16.619 -17.745 1.00 94.06 282 GLU A CA 1
ATOM 2165 C C . GLU A 1 282 ? 5.389 16.995 -16.642 1.00 94.06 282 GLU A C 1
ATOM 2167 O O . GLU A 1 282 ? 5.696 17.855 -15.818 1.00 94.06 282 GLU A O 1
ATOM 2172 N N . ARG A 1 283 ? 4.235 16.314 -16.562 1.00 94.19 283 ARG A N 1
ATOM 2173 C CA . ARG A 1 283 ? 3.266 16.520 -15.469 1.00 94.19 283 ARG A CA 1
ATOM 2174 C C . ARG A 1 283 ? 3.879 16.217 -14.105 1.00 94.19 283 ARG A C 1
ATOM 2176 O O . ARG A 1 283 ? 3.821 17.057 -13.215 1.00 94.19 283 ARG A O 1
ATOM 2183 N N . VAL A 1 284 ? 4.513 15.050 -13.958 1.00 92.62 284 VAL A N 1
ATOM 2184 C CA . VAL A 1 284 ? 5.157 14.656 -12.694 1.00 92.62 284 VAL A CA 1
ATOM 2185 C C . VAL A 1 284 ? 6.279 15.629 -12.332 1.00 92.62 284 VAL A C 1
ATOM 2187 O O . VAL A 1 284 ? 6.397 16.014 -11.174 1.00 92.62 284 VAL A O 1
ATOM 2190 N N . TRP A 1 285 ? 7.073 16.073 -13.312 1.00 91.50 285 TRP A N 1
ATOM 2191 C CA . TRP A 1 285 ? 8.139 17.051 -13.089 1.00 91.50 285 TRP A CA 1
ATOM 2192 C C . TRP A 1 285 ? 7.610 18.430 -12.675 1.00 91.50 285 TRP A C 1
ATOM 2194 O O . TRP A 1 285 ? 8.226 19.085 -11.841 1.00 91.50 285 TRP A O 1
ATOM 2204 N N . GLY A 1 286 ? 6.487 18.873 -13.248 1.00 92.00 286 GLY A N 1
ATOM 2205 C CA . GLY A 1 286 ? 5.842 20.140 -12.898 1.00 92.00 286 GLY A CA 1
ATOM 2206 C C . GLY A 1 286 ? 5.206 20.135 -11.506 1.00 92.00 286 GLY A C 1
ATOM 2207 O O . GLY A 1 286 ? 5.251 21.150 -10.814 1.00 92.00 286 GLY A O 1
ATOM 2208 N N . ASP A 1 287 ? 4.656 18.992 -11.089 1.00 88.75 287 ASP A N 1
ATOM 2209 C CA . ASP A 1 287 ? 4.083 18.801 -9.751 1.00 88.75 287 ASP A CA 1
ATOM 2210 C C . ASP A 1 287 ? 5.162 18.619 -8.673 1.00 88.75 287 ASP A C 1
ATOM 2212 O O . ASP A 1 287 ? 4.953 18.951 -7.500 1.00 88.75 287 ASP A O 1
ATOM 2216 N N . ALA A 1 288 ? 6.316 18.064 -9.051 1.00 83.50 288 ALA A N 1
ATOM 2217 C CA . ALA A 1 288 ? 7.444 17.915 -8.154 1.00 83.50 288 ALA A CA 1
ATOM 2218 C C . ALA A 1 288 ? 7.963 19.307 -7.770 1.00 83.50 288 ALA A C 1
ATOM 2220 O O . ALA A 1 288 ? 8.264 20.143 -8.620 1.00 83.50 288 ALA A O 1
ATOM 2221 N N . ALA A 1 289 ? 8.134 19.558 -6.472 1.00 69.94 289 ALA A N 1
ATOM 2222 C CA . ALA A 1 289 ? 8.719 20.798 -5.957 1.00 69.94 289 ALA A CA 1
ATOM 2223 C C . ALA A 1 289 ? 10.243 20.866 -6.211 1.00 69.94 289 ALA A C 1
ATOM 2225 O O . ALA A 1 289 ? 11.013 21.305 -5.355 1.00 69.94 289 ALA A O 1
ATOM 2226 N N . ILE A 1 290 ? 10.698 20.381 -7.367 1.00 65.06 290 ILE A N 1
ATOM 2227 C CA . ILE A 1 290 ? 12.086 20.414 -7.797 1.00 65.06 290 ILE A CA 1
ATOM 2228 C C . ILE A 1 290 ? 12.297 21.784 -8.447 1.00 65.06 290 ILE A C 1
ATOM 2230 O O . ILE A 1 290 ? 11.733 22.049 -9.512 1.00 65.06 290 ILE A O 1
ATOM 2234 N N . PRO A 1 291 ? 13.085 22.688 -7.838 1.00 58.34 291 PRO A N 1
ATOM 2235 C CA . PRO A 1 291 ? 13.374 23.967 -8.466 1.00 58.34 291 PRO A CA 1
ATOM 2236 C C . PRO A 1 291 ? 14.021 23.711 -9.835 1.00 58.34 291 PRO A C 1
ATOM 2238 O O . PRO A 1 291 ? 14.924 22.871 -9.928 1.00 58.34 291 PRO A O 1
ATOM 2241 N N . PRO A 1 292 ? 13.587 24.406 -10.904 1.00 61.91 292 PRO A N 1
ATOM 2242 C CA . PRO A 1 292 ? 14.162 24.206 -12.224 1.00 61.91 292 PRO A CA 1
ATOM 2243 C C . PRO A 1 292 ? 15.672 24.443 -12.151 1.00 61.91 292 PRO A C 1
ATOM 2245 O O . PRO A 1 292 ? 16.126 25.443 -11.586 1.00 61.91 292 PRO A O 1
ATOM 2248 N N . ALA A 1 293 ? 16.456 23.512 -12.704 1.00 58.59 293 ALA A N 1
ATOM 2249 C CA . ALA A 1 293 ? 17.899 23.676 -12.793 1.00 58.59 293 ALA A CA 1
ATOM 2250 C C . ALA A 1 293 ? 18.185 25.006 -13.506 1.00 58.59 293 ALA A C 1
ATOM 2252 O O . ALA A 1 293 ? 17.737 25.210 -14.638 1.00 58.59 293 ALA A O 1
ATOM 2253 N N . LYS A 1 294 ? 18.881 25.928 -12.827 1.00 56.66 294 LYS A N 1
ATOM 2254 C CA . LYS A 1 294 ? 19.316 27.193 -13.429 1.00 56.66 294 LYS A CA 1
ATOM 2255 C C . LYS A 1 294 ? 20.171 26.846 -14.649 1.00 56.66 294 LYS A C 1
ATOM 2257 O O . LYS A 1 294 ? 21.237 26.254 -14.488 1.00 56.66 294 LYS A O 1
ATOM 2262 N N . ARG A 1 295 ? 19.638 27.137 -15.837 1.00 51.38 295 ARG A N 1
ATOM 2263 C CA . ARG A 1 295 ? 20.346 27.003 -17.113 1.00 51.38 295 ARG A CA 1
ATOM 2264 C C . ARG A 1 295 ? 21.426 28.064 -17.242 1.00 51.38 295 ARG A C 1
ATOM 2266 O O . ARG A 1 295 ? 21.197 29.186 -16.737 1.00 51.38 295 ARG A O 1
#

Radius of gyration: 26.74 Å; chains: 1; bounding box: 115×50×63 Å

pLDDT: mean 76.19, std 22.17, range [25.89, 98.19]